Protein AF-A0A928G544-F1 (afdb_monomer_lite)

Foldseek 3Di:
DVVVVVVLVCVLPCPLVVVPDDDDDDPDDDPPPDPVVVVVVVVVVVVVVVVLVVLLCCLAPVDDADDQPDDLVVLLVVCVVVVHDSAFDPVLVVLLVCLVCLQVQFDWDDDPDPDTDTAHQAPVSVVVNVVSLVSNVVSSHNDPVSSNSSSVVSVRSRQQSHWDQPDDPVLLVLLVVLQVVCCVVSVHRSVPVLVVLSVLLRSLRTAGNSNLVNCVSVVNNPDDPPVSVVLVVLVVQLVPFDKDWDWDQDPVRDTDIDIDCPRNVVSVVVSSVVSNVSSSCSNVVSVVSNCVRPPVRD

Radius of gyration: 29.93 Å; chains: 1; bounding box: 80×40×106 Å

Sequence (298 aa):
MKRFFLSMLTVALLTPMAYAQDVQQVTAPEPEGIPIIAYIGSILMLAITLAVIAHMVYENFFRKPLRADYTVEEFKAQRAAEGLSEEMSEEDMAVCMRMNEYQKIWTQIPSDEEEPSFIPTKKKHFDIVNQIIADTVATKPTEQEVVDLVNELNRVMNSMMKREFNGSKTIIVVSIIVGVIFGLLAGGFPLFPIAAGIIIYLFASRTPVFVLARKELQGKGGGRSFLTLVMGGLFSTIATAKTYKTVTTWSDGSTTTDTDNSETWISLAITFIVAAFIAVFLWAISLISYVRNYWLYF

Secondary structure (DSSP, 8-state):
-HHHHHHHHHHHHHTTGGGS------------PPPHHHHHHHHHHHHHHHHHHHHHHIIIIIPPPPP----HHHHHHHHHHTT--SSPPHHHHHHHHGGGGHHHHSEEP--SSSSPPEE--SHHHHHHHHHHHHHHHHT----HHHHHHHHHHHHHHHHHH-EEE-S-HHHHHHHHHHHHHHHHHTTS-THHHHHHHHHHHHHHTEEEHHHHHHHHHTT-TT---HHHHHHHHHHHHHHT---EEEEEEPTTS-EEEEEE-HHHHHHHHHHHHHHHHHHHTHHHHHHHHHIIIIII--

Structure (mmCIF, N/CA/C/O backbone):
data_AF-A0A928G544-F1
#
_entry.id   AF-A0A928G544-F1
#
loop_
_atom_site.group_PDB
_atom_site.id
_atom_site.type_symbol
_atom_site.label_atom_id
_atom_site.label_alt_id
_atom_site.label_comp_id
_atom_site.label_asym_id
_atom_site.label_entity_id
_atom_site.label_seq_id
_atom_site.pdbx_PDB_ins_code
_atom_site.Cartn_x
_atom_site.Cartn_y
_atom_site.Cartn_z
_atom_site.occupancy
_atom_site.B_iso_or_equiv
_atom_site.auth_seq_id
_atom_site.auth_comp_id
_atom_site.auth_asym_id
_atom_site.auth_atom_id
_atom_site.pdbx_PDB_model_num
ATOM 1 N N . MET A 1 1 ? 29.901 7.240 -1.930 1.00 44.22 1 MET A N 1
ATOM 2 C CA . MET A 1 1 ? 28.873 6.988 -2.969 1.00 44.22 1 MET A CA 1
ATOM 3 C C . MET A 1 1 ? 29.416 6.297 -4.224 1.00 44.22 1 MET A C 1
ATOM 5 O O . MET A 1 1 ? 28.936 5.209 -4.503 1.00 44.22 1 MET A O 1
ATOM 9 N N . LYS A 1 2 ? 30.444 6.812 -4.929 1.00 27.69 2 LYS A N 1
ATOM 10 C CA . LYS A 1 2 ? 31.033 6.129 -6.115 1.00 27.69 2 LYS A CA 1
ATOM 11 C C . LYS A 1 2 ? 31.497 4.681 -5.860 1.00 27.69 2 LYS A C 1
ATOM 13 O O . LYS A 1 2 ? 31.236 3.812 -6.679 1.00 27.69 2 LYS A O 1
ATOM 18 N N . ARG A 1 3 ? 32.121 4.403 -4.708 1.00 32.47 3 ARG A N 1
ATOM 19 C CA . ARG A 1 3 ? 32.609 3.052 -4.345 1.00 32.47 3 ARG A CA 1
ATOM 20 C C . ARG A 1 3 ? 31.498 2.051 -3.983 1.00 32.47 3 ARG A C 1
ATOM 22 O O . ARG A 1 3 ? 31.671 0.866 -4.208 1.00 32.47 3 ARG A O 1
ATOM 29 N N . PHE A 1 4 ? 30.356 2.538 -3.492 1.00 38.59 4 PHE A N 1
ATOM 30 C CA . PHE A 1 4 ? 29.190 1.718 -3.128 1.00 38.59 4 PHE A CA 1
ATOM 31 C C . PHE A 1 4 ? 28.375 1.302 -4.365 1.00 38.59 4 PHE A C 1
ATOM 33 O O . PHE A 1 4 ? 27.875 0.185 -4.453 1.00 38.59 4 PHE A O 1
ATOM 40 N N . PHE A 1 5 ? 28.300 2.192 -5.361 1.00 35.22 5 PHE A N 1
ATOM 41 C CA . PHE A 1 5 ? 27.733 1.870 -6.671 1.00 35.22 5 PHE A CA 1
ATOM 42 C C . PHE A 1 5 ? 28.623 0.909 -7.460 1.00 35.22 5 PHE A C 1
ATOM 44 O O . PHE A 1 5 ? 28.099 -0.006 -8.085 1.00 35.22 5 PHE A O 1
ATOM 51 N N . LEU A 1 6 ? 29.953 1.067 -7.382 1.00 35.41 6 LEU A N 1
ATOM 52 C CA . LEU A 1 6 ? 30.874 0.117 -8.006 1.00 35.41 6 LEU A CA 1
ATOM 53 C C . LEU A 1 6 ? 30.709 -1.286 -7.412 1.00 35.41 6 LEU A C 1
ATOM 55 O O . LEU A 1 6 ? 30.559 -2.215 -8.186 1.00 35.41 6 LEU A O 1
ATOM 59 N N . SER A 1 7 ? 30.640 -1.439 -6.082 1.00 39.25 7 SER A N 1
ATOM 60 C CA . SER A 1 7 ? 30.538 -2.757 -5.433 1.00 39.25 7 SER A CA 1
ATOM 61 C C . SER A 1 7 ? 29.228 -3.500 -5.715 1.00 39.25 7 SER A C 1
ATOM 63 O O . SER A 1 7 ? 29.243 -4.720 -5.851 1.00 39.25 7 SER A O 1
ATOM 65 N N . MET A 1 8 ? 28.095 -2.795 -5.836 1.00 36.03 8 MET A N 1
ATOM 66 C CA . MET A 1 8 ? 26.841 -3.431 -6.270 1.00 36.03 8 MET A CA 1
ATOM 67 C C . MET A 1 8 ? 26.883 -3.842 -7.744 1.00 36.03 8 MET A C 1
ATOM 69 O O . MET A 1 8 ? 26.350 -4.894 -8.095 1.00 36.03 8 MET A O 1
ATOM 73 N N . LEU A 1 9 ? 27.549 -3.053 -8.593 1.00 34.25 9 LEU A N 1
ATOM 74 C CA . LEU A 1 9 ? 27.744 -3.390 -10.000 1.00 34.25 9 LEU A CA 1
ATOM 75 C C . LEU A 1 9 ? 28.659 -4.617 -10.158 1.00 34.25 9 LEU A C 1
ATOM 77 O O . LEU A 1 9 ? 28.376 -5.474 -10.989 1.00 34.25 9 LEU A O 1
ATOM 81 N N . THR A 1 10 ? 29.704 -4.756 -9.328 1.00 40.03 10 THR A N 1
ATOM 82 C CA . THR A 1 10 ? 30.598 -5.924 -9.363 1.00 40.03 10 THR A CA 1
ATOM 83 C C . THR A 1 10 ? 29.882 -7.204 -8.936 1.00 40.03 10 THR A C 1
ATOM 85 O O . THR A 1 10 ? 30.042 -8.228 -9.588 1.00 40.03 10 THR A O 1
ATOM 88 N N . VAL A 1 11 ? 29.049 -7.164 -7.890 1.00 42.53 11 VAL A N 1
ATOM 89 C CA . VAL A 1 11 ? 28.316 -8.355 -7.411 1.00 42.53 11 VAL A CA 1
ATOM 90 C C . VAL A 1 11 ? 27.220 -8.788 -8.396 1.00 42.53 11 VAL A C 1
ATOM 92 O O . VAL A 1 11 ? 27.007 -9.987 -8.583 1.00 42.53 11 VAL A O 1
ATOM 95 N N . ALA A 1 12 ? 26.570 -7.834 -9.071 1.00 40.41 12 ALA A N 1
ATOM 96 C CA . ALA A 1 12 ? 25.538 -8.113 -10.072 1.00 40.41 12 ALA A CA 1
ATOM 97 C C . ALA A 1 12 ? 26.096 -8.576 -11.435 1.00 40.41 12 ALA A C 1
ATOM 99 O O . ALA A 1 12 ? 25.397 -9.281 -12.158 1.00 40.41 12 ALA A O 1
ATOM 100 N N . LEU A 1 13 ? 27.335 -8.204 -11.789 1.00 36.25 13 LEU A N 1
ATOM 101 C CA . LEU A 1 13 ? 27.972 -8.583 -13.062 1.00 36.25 13 LEU A CA 1
ATOM 102 C C . LEU A 1 13 ? 28.920 -9.790 -12.964 1.00 36.25 13 LEU A C 1
ATOM 104 O O . LEU A 1 13 ? 29.178 -10.418 -13.987 1.00 36.25 13 LEU A O 1
ATOM 108 N N . LEU A 1 14 ? 29.441 -10.136 -11.780 1.00 38.31 14 LEU A N 1
ATOM 109 C CA . LEU A 1 14 ? 30.395 -11.250 -11.623 1.00 38.31 14 LEU A CA 1
ATOM 110 C C . LEU A 1 14 ? 29.750 -12.600 -11.294 1.00 38.31 14 LEU A C 1
ATOM 112 O O . LEU A 1 14 ? 30.410 -13.629 -11.413 1.00 38.31 14 LEU A O 1
ATOM 116 N N . THR A 1 15 ? 28.472 -12.636 -10.918 1.00 44.94 15 THR A N 1
ATOM 117 C CA . THR A 1 15 ? 27.792 -13.901 -10.603 1.00 44.94 15 THR A CA 1
ATOM 118 C C . THR A 1 15 ? 27.566 -14.835 -11.806 1.00 44.94 15 THR A C 1
ATOM 120 O O . THR A 1 15 ? 27.538 -16.040 -11.570 1.00 44.94 15 THR A O 1
ATOM 123 N N . PRO A 1 16 ? 27.501 -14.379 -13.080 1.00 40.31 16 PRO A N 1
ATOM 124 C CA . PRO A 1 16 ? 27.514 -15.293 -14.226 1.00 40.31 16 PRO A CA 1
ATOM 125 C C . PRO A 1 16 ? 28.924 -15.615 -14.760 1.00 40.31 16 PRO A C 1
ATOM 127 O O . PRO A 1 16 ? 29.081 -16.604 -15.466 1.00 40.31 16 PRO A O 1
ATOM 130 N N . MET A 1 17 ? 29.959 -14.819 -14.450 1.00 36.28 17 MET A N 1
ATOM 131 C CA . MET A 1 17 ? 31.310 -15.020 -15.017 1.00 36.28 17 MET A CA 1
ATOM 132 C C . MET A 1 17 ? 32.176 -16.031 -14.253 1.00 36.28 17 MET A C 1
ATOM 134 O O . MET A 1 17 ? 33.166 -16.511 -14.795 1.00 36.28 17 MET A O 1
ATOM 138 N N . ALA A 1 18 ? 31.791 -16.421 -13.036 1.00 39.09 18 ALA A N 1
ATOM 139 C CA . ALA A 1 18 ? 32.543 -17.399 -12.245 1.00 39.09 18 ALA A CA 1
ATOM 140 C C . ALA A 1 18 ? 32.454 -18.850 -12.772 1.00 39.09 18 ALA A C 1
ATOM 142 O O . ALA A 1 18 ? 33.068 -19.737 -12.188 1.00 39.09 18 ALA A O 1
ATOM 143 N N . TYR A 1 19 ? 31.708 -19.108 -13.856 1.00 40.25 19 TYR A N 1
ATOM 144 C CA . TYR A 1 19 ? 31.552 -20.451 -14.434 1.00 40.25 19 TYR A CA 1
ATOM 145 C C . TYR A 1 19 ? 32.326 -20.674 -15.745 1.00 40.25 19 TYR A C 1
ATOM 147 O O . TYR A 1 19 ? 32.227 -21.743 -16.341 1.00 40.25 19 TYR A O 1
ATOM 155 N N . ALA A 1 20 ? 33.097 -19.690 -16.215 1.00 41.00 20 ALA A N 1
ATOM 156 C CA . ALA A 1 20 ? 33.774 -19.778 -17.507 1.00 41.00 20 ALA A CA 1
ATOM 157 C C . ALA A 1 20 ? 35.177 -19.167 -17.470 1.00 41.00 20 ALA A C 1
ATOM 159 O O . ALA A 1 20 ? 35.452 -18.219 -18.195 1.00 41.00 20 ALA A O 1
ATOM 160 N N . GLN A 1 21 ? 36.068 -19.692 -16.630 1.00 37.09 21 GLN A N 1
ATOM 161 C CA . GLN A 1 21 ? 37.507 -19.487 -16.799 1.00 37.09 21 GLN A CA 1
ATOM 162 C C . GLN A 1 21 ? 38.274 -20.511 -15.966 1.00 37.09 21 GLN A C 1
ATOM 164 O O . GLN A 1 21 ? 38.704 -20.239 -14.850 1.00 37.09 21 GLN A O 1
ATOM 169 N N . ASP A 1 22 ? 38.434 -21.704 -16.530 1.00 39.75 22 ASP A N 1
ATOM 170 C CA . ASP A 1 22 ? 39.525 -22.589 -16.149 1.00 39.75 22 ASP A CA 1
ATOM 171 C C . ASP A 1 22 ? 40.548 -22.594 -17.289 1.00 39.75 22 ASP A C 1
ATOM 173 O O . ASP A 1 22 ? 40.186 -22.564 -18.466 1.00 39.75 22 ASP A O 1
ATOM 177 N N . VAL A 1 23 ? 41.824 -22.656 -16.910 1.00 42.94 23 VAL A N 1
ATOM 178 C CA . VAL A 1 23 ? 43.034 -22.653 -17.753 1.00 42.94 23 VAL A CA 1
ATOM 179 C C . VAL A 1 23 ? 43.573 -21.268 -18.153 1.00 42.94 23 VAL A C 1
ATOM 181 O O . VAL A 1 23 ? 43.511 -20.853 -19.305 1.00 42.94 23 VAL A O 1
ATOM 184 N N . GLN A 1 24 ? 44.255 -20.609 -17.214 1.00 34.97 24 GLN A N 1
ATOM 185 C CA . GLN A 1 24 ? 45.685 -20.300 -17.376 1.00 34.97 24 GLN A CA 1
ATOM 186 C C . GLN A 1 24 ? 46.306 -19.935 -16.020 1.00 34.97 24 GLN A C 1
ATOM 188 O O . GLN A 1 24 ? 45.888 -18.994 -15.351 1.00 34.97 24 GLN A O 1
ATOM 193 N N . GLN A 1 25 ? 47.310 -20.718 -15.615 1.00 45.47 25 GLN A N 1
ATOM 194 C CA . GLN A 1 25 ? 48.123 -20.493 -14.424 1.00 45.47 25 GLN A CA 1
ATOM 195 C C . GLN A 1 25 ? 48.910 -19.183 -14.565 1.00 45.47 25 GLN A C 1
ATOM 197 O O . GLN A 1 25 ? 49.976 -19.147 -15.175 1.00 45.47 25 GLN A O 1
ATOM 202 N N . VAL A 1 26 ? 48.396 -18.116 -13.963 1.00 41.97 26 VAL A N 1
ATOM 203 C CA . VAL A 1 26 ? 49.187 -16.957 -13.553 1.00 41.97 26 VAL A CA 1
ATOM 204 C C . VAL A 1 26 ? 49.218 -17.008 -12.034 1.00 41.97 26 VAL A C 1
ATOM 206 O O . VAL A 1 26 ? 48.172 -17.094 -11.397 1.00 41.97 26 VAL A O 1
ATOM 209 N N . THR A 1 27 ? 50.423 -17.044 -11.469 1.00 44.81 27 THR A N 1
ATOM 210 C CA . THR A 1 27 ? 50.696 -17.052 -10.027 1.00 44.81 27 THR A CA 1
ATOM 211 C C . THR A 1 27 ? 49.768 -16.084 -9.299 1.00 44.81 27 THR A C 1
ATOM 213 O O . THR A 1 27 ? 49.872 -14.869 -9.482 1.00 44.81 27 THR A O 1
ATOM 216 N N . ALA A 1 28 ? 48.834 -16.642 -8.527 1.00 46.09 28 ALA A N 1
ATOM 217 C CA . ALA A 1 28 ? 47.840 -15.881 -7.793 1.00 46.09 28 ALA A CA 1
ATOM 218 C C . ALA A 1 28 ? 48.548 -14.956 -6.787 1.00 46.09 28 ALA A C 1
ATOM 220 O O . ALA A 1 28 ? 49.405 -15.442 -6.041 1.00 46.09 28 ALA A O 1
ATOM 221 N N . PRO A 1 29 ? 48.222 -13.651 -6.732 1.00 47.50 29 PRO A N 1
ATOM 222 C CA . PRO A 1 29 ? 48.547 -12.868 -5.548 1.00 47.50 29 PRO A CA 1
ATOM 223 C C . PRO A 1 29 ? 47.872 -13.532 -4.339 1.00 47.50 29 PRO A C 1
ATOM 225 O O . PRO A 1 29 ? 46.766 -14.065 -4.472 1.00 47.50 29 PRO A O 1
ATOM 228 N N . GLU A 1 30 ? 48.550 -13.543 -3.185 1.00 49.06 30 GLU A N 1
ATOM 229 C CA . GLU A 1 30 ? 47.968 -13.994 -1.914 1.00 49.06 30 GLU A CA 1
ATOM 230 C C . GLU A 1 30 ? 46.540 -13.446 -1.776 1.00 49.06 30 GLU A C 1
ATOM 232 O O . GLU A 1 30 ? 46.324 -12.262 -2.059 1.00 49.06 30 GLU A O 1
ATOM 237 N N . PRO A 1 31 ? 45.551 -14.265 -1.371 1.00 54.66 31 PRO A N 1
ATOM 238 C CA . PRO A 1 31 ? 44.206 -13.765 -1.178 1.00 54.66 31 PRO A CA 1
ATOM 239 C C . PRO A 1 31 ? 44.249 -12.768 -0.019 1.00 54.66 31 PRO A C 1
ATOM 241 O O . PRO A 1 31 ? 44.266 -13.171 1.144 1.00 54.66 31 PRO A O 1
ATOM 244 N N . GLU A 1 32 ? 44.278 -11.466 -0.324 1.00 63.06 32 GLU A N 1
ATOM 245 C CA . GLU A 1 32 ? 43.969 -10.421 0.648 1.00 63.06 32 GLU A CA 1
ATOM 246 C C . GLU A 1 32 ? 42.604 -10.784 1.238 1.00 63.06 32 GLU A C 1
ATOM 248 O O . GLU A 1 32 ? 41.567 -10.684 0.575 1.00 63.06 32 GLU A O 1
ATOM 253 N N . GLY A 1 33 ? 42.616 -11.324 2.460 1.00 60.75 33 GLY A N 1
ATOM 254 C CA . GLY A 1 33 ? 41.411 -11.798 3.120 1.00 60.75 33 GLY A CA 1
ATOM 255 C C . GLY A 1 33 ? 40.375 -10.683 3.124 1.00 60.75 33 GLY A C 1
ATOM 256 O O . GLY A 1 33 ? 40.678 -9.555 3.517 1.00 60.75 33 GLY A O 1
ATOM 257 N N . ILE A 1 34 ? 39.156 -10.986 2.663 1.00 66.06 34 ILE A N 1
ATOM 258 C CA . ILE A 1 34 ? 38.058 -10.016 2.639 1.00 66.06 34 ILE A CA 1
ATOM 259 C C . ILE A 1 34 ? 37.966 -9.379 4.038 1.00 66.06 34 ILE A C 1
ATOM 261 O O . ILE A 1 34 ? 37.821 -10.110 5.025 1.00 66.06 34 ILE A O 1
ATOM 265 N N . PRO A 1 35 ? 38.066 -8.042 4.158 1.00 77.69 35 PRO A N 1
ATOM 266 C CA . PRO A 1 35 ? 38.149 -7.390 5.455 1.00 77.69 35 PRO A CA 1
ATOM 267 C C . PRO A 1 35 ? 36.899 -7.717 6.272 1.00 77.69 35 PRO A C 1
ATOM 269 O O . PRO A 1 35 ? 35.787 -7.664 5.751 1.00 77.69 35 PRO A O 1
ATOM 272 N N . ILE A 1 36 ? 37.058 -8.009 7.565 1.00 77.50 36 ILE A N 1
ATOM 273 C CA . ILE A 1 36 ? 35.959 -8.359 8.491 1.00 77.50 36 ILE A CA 1
ATOM 274 C C . ILE A 1 36 ? 34.792 -7.354 8.401 1.00 77.50 36 ILE A C 1
ATOM 276 O O . ILE A 1 36 ? 33.623 -7.728 8.475 1.00 77.50 36 ILE A O 1
ATOM 280 N N . ILE A 1 37 ? 35.101 -6.080 8.147 1.00 77.25 37 ILE A N 1
ATOM 281 C CA . ILE A 1 37 ? 34.124 -5.005 7.924 1.00 77.25 37 ILE A CA 1
ATOM 282 C C . ILE A 1 37 ? 33.190 -5.301 6.736 1.00 77.25 37 ILE A C 1
ATOM 284 O O . ILE A 1 37 ? 31.995 -5.020 6.819 1.00 77.25 37 ILE A O 1
ATOM 288 N N . ALA A 1 38 ? 33.693 -5.879 5.644 1.00 77.19 38 ALA A N 1
ATOM 289 C CA . ALA A 1 38 ? 32.877 -6.253 4.490 1.00 77.19 38 ALA A CA 1
ATOM 290 C C . ALA A 1 38 ? 31.923 -7.412 4.818 1.00 77.19 38 ALA A C 1
ATOM 292 O O . ALA A 1 38 ? 30.761 -7.369 4.413 1.00 77.19 38 ALA A O 1
ATOM 293 N N . TYR A 1 39 ? 32.360 -8.390 5.620 1.00 79.12 39 TYR A N 1
ATOM 294 C CA . TYR A 1 39 ? 31.480 -9.453 6.114 1.00 79.12 39 TYR A CA 1
ATOM 295 C C . TYR A 1 39 ? 30.369 -8.900 7.006 1.00 79.12 39 TYR A C 1
ATOM 297 O O . TYR A 1 39 ? 29.195 -9.165 6.749 1.00 79.12 39 TYR A O 1
ATOM 305 N N . ILE A 1 40 ? 30.712 -8.060 7.988 1.00 83.50 40 ILE A N 1
ATOM 306 C CA . ILE A 1 40 ? 29.724 -7.396 8.853 1.00 83.50 40 ILE A CA 1
ATOM 307 C C . ILE A 1 40 ? 28.735 -6.585 8.007 1.00 83.50 40 ILE A C 1
ATOM 309 O O . ILE A 1 40 ? 27.524 -6.699 8.188 1.00 83.50 40 ILE A O 1
ATOM 313 N N . GLY A 1 41 ? 29.233 -5.817 7.034 1.00 81.75 41 GLY A N 1
ATOM 314 C CA . GLY A 1 41 ? 28.395 -5.054 6.111 1.00 81.75 41 GLY A CA 1
ATOM 315 C C . GLY A 1 41 ? 27.436 -5.935 5.306 1.00 81.75 41 GLY A C 1
ATOM 316 O O . GLY A 1 41 ? 26.259 -5.599 5.184 1.00 81.75 41 GLY A O 1
ATOM 317 N N . SER A 1 42 ? 27.898 -7.083 4.803 1.00 77.69 42 SER A N 1
ATOM 318 C CA . SER A 1 42 ? 27.052 -8.017 4.047 1.00 77.69 42 SER A CA 1
ATOM 319 C C . SER A 1 42 ? 25.940 -8.635 4.904 1.00 77.69 42 SER A C 1
ATOM 321 O O . SER A 1 42 ? 24.791 -8.699 4.466 1.00 77.69 42 SER A O 1
ATOM 323 N N . ILE A 1 43 ? 26.250 -8.999 6.154 1.00 86.06 43 ILE A N 1
ATOM 324 C CA . ILE A 1 43 ? 25.285 -9.554 7.111 1.00 86.06 43 ILE A CA 1
ATOM 325 C C . ILE A 1 43 ? 24.232 -8.506 7.473 1.00 86.06 43 ILE A C 1
ATOM 327 O O . ILE A 1 43 ? 23.039 -8.803 7.458 1.00 86.06 43 ILE A O 1
ATOM 331 N N . LEU A 1 44 ? 24.648 -7.264 7.742 1.00 87.38 44 LEU A N 1
ATOM 332 C CA . LEU A 1 44 ? 23.725 -6.165 8.030 1.00 87.38 44 LEU A CA 1
ATOM 333 C C . LEU A 1 44 ? 22.799 -5.876 6.844 1.00 87.38 44 LEU A C 1
ATOM 335 O O . LEU A 1 44 ? 21.594 -5.726 7.030 1.00 87.38 44 LEU A O 1
ATOM 339 N N . MET A 1 45 ? 23.330 -5.851 5.620 1.00 82.19 45 MET A N 1
ATOM 340 C CA . MET A 1 45 ? 22.520 -5.660 4.413 1.00 82.19 45 MET A CA 1
ATOM 341 C C . MET A 1 45 ? 21.500 -6.784 4.217 1.00 82.19 45 MET A C 1
ATOM 343 O O . MET A 1 45 ? 20.346 -6.513 3.871 1.00 82.19 45 MET A O 1
ATOM 347 N N . LEU A 1 46 ? 21.895 -8.033 4.473 1.00 84.12 46 LEU A N 1
ATOM 348 C CA . LEU A 1 46 ? 20.983 -9.171 4.426 1.00 84.12 46 LEU A CA 1
ATOM 349 C C . LEU A 1 46 ? 19.884 -9.040 5.489 1.00 84.12 46 LEU A C 1
ATOM 351 O O . LEU A 1 46 ? 18.706 -9.163 5.160 1.00 84.12 46 LEU A O 1
ATOM 355 N N . ALA A 1 47 ? 20.247 -8.717 6.733 1.00 86.94 47 ALA A N 1
ATOM 356 C CA . ALA A 1 47 ? 19.298 -8.535 7.829 1.00 86.94 47 ALA A CA 1
ATOM 357 C C . ALA A 1 47 ? 18.280 -7.421 7.535 1.00 86.94 47 ALA A C 1
ATOM 359 O O . ALA A 1 47 ? 17.080 -7.623 7.710 1.00 86.94 47 ALA A O 1
ATOM 360 N N . ILE A 1 48 ? 18.734 -6.274 7.017 1.00 88.06 48 ILE A N 1
ATOM 361 C CA . ILE A 1 48 ? 17.856 -5.165 6.613 1.00 88.06 48 ILE A CA 1
ATOM 362 C C . ILE A 1 48 ? 16.911 -5.608 5.495 1.00 88.06 48 ILE A C 1
ATOM 364 O O . ILE A 1 48 ? 15.715 -5.330 5.550 1.00 88.06 48 ILE A O 1
ATOM 368 N N . THR A 1 49 ? 17.423 -6.322 4.492 1.00 84.56 49 THR A N 1
ATOM 369 C CA . THR A 1 49 ? 16.606 -6.802 3.369 1.00 84.56 49 THR A CA 1
ATOM 370 C C . THR A 1 49 ? 15.517 -7.758 3.853 1.00 84.56 49 THR A C 1
ATOM 372 O O . THR A 1 49 ? 14.353 -7.604 3.484 1.00 84.56 49 THR A O 1
ATOM 375 N N . LEU A 1 50 ? 15.866 -8.700 4.733 1.00 88.94 50 LEU A N 1
ATOM 376 C CA . LEU A 1 50 ? 14.907 -9.623 5.337 1.00 88.94 50 LEU A CA 1
ATOM 377 C C . LEU A 1 50 ? 13.877 -8.892 6.204 1.00 88.94 50 LEU A C 1
ATOM 379 O O . LEU A 1 50 ? 12.693 -9.201 6.106 1.00 88.94 50 LEU A O 1
ATOM 383 N N . ALA A 1 51 ? 14.289 -7.892 6.988 1.00 89.94 51 ALA A N 1
ATOM 384 C CA . ALA A 1 51 ? 13.376 -7.083 7.793 1.00 89.94 51 ALA A CA 1
ATOM 385 C C . ALA A 1 51 ? 12.375 -6.303 6.924 1.00 89.94 51 ALA A C 1
ATOM 387 O O . ALA A 1 51 ? 11.183 -6.275 7.226 1.00 89.94 51 ALA A O 1
ATOM 388 N N . VAL A 1 52 ? 12.832 -5.725 5.808 1.00 90.25 52 VAL A N 1
ATOM 389 C CA . VAL A 1 52 ? 11.973 -5.028 4.838 1.00 90.25 52 VAL A CA 1
ATOM 390 C C . VAL A 1 52 ? 10.962 -5.991 4.214 1.00 90.25 52 VAL A C 1
ATOM 392 O O . VAL A 1 52 ? 9.772 -5.680 4.160 1.00 90.25 52 VAL A O 1
ATOM 395 N N . ILE A 1 53 ? 11.403 -7.179 3.788 1.00 90.31 53 ILE A N 1
ATOM 396 C CA . ILE A 1 53 ? 10.514 -8.211 3.234 1.00 90.31 53 ILE A CA 1
ATOM 397 C C . ILE A 1 53 ? 9.498 -8.669 4.284 1.00 90.31 53 ILE A C 1
ATOM 399 O O . ILE A 1 53 ? 8.302 -8.694 3.997 1.00 90.31 53 ILE A O 1
ATOM 403 N N . ALA A 1 54 ? 9.946 -8.969 5.504 1.00 92.00 54 ALA A N 1
ATOM 404 C CA . ALA A 1 54 ? 9.084 -9.395 6.600 1.00 92.00 54 ALA A CA 1
ATOM 405 C C . ALA A 1 54 ? 8.024 -8.337 6.936 1.00 92.00 54 ALA A C 1
ATOM 407 O O . ALA A 1 54 ? 6.848 -8.672 7.059 1.00 92.00 54 ALA A O 1
ATOM 408 N N . HIS A 1 55 ? 8.408 -7.059 7.001 1.00 92.19 55 HIS A N 1
ATOM 409 C CA . HIS A 1 55 ? 7.473 -5.960 7.234 1.00 92.19 55 HIS A CA 1
ATOM 410 C C . HIS A 1 55 ? 6.425 -5.852 6.117 1.00 92.19 55 HIS A C 1
ATOM 412 O O . HIS A 1 55 ? 5.233 -5.739 6.402 1.00 92.19 55 HIS A O 1
ATOM 418 N N . MET A 1 56 ? 6.834 -5.959 4.846 1.00 92.12 56 MET A N 1
ATOM 419 C CA . MET A 1 56 ? 5.887 -5.957 3.725 1.00 92.12 56 MET A CA 1
ATOM 420 C C . MET A 1 56 ? 4.919 -7.141 3.789 1.00 92.12 56 MET A C 1
ATOM 422 O O . MET A 1 56 ? 3.721 -6.961 3.580 1.00 92.12 56 MET A O 1
ATOM 426 N N . VAL A 1 57 ? 5.413 -8.344 4.085 1.00 90.75 57 VAL A N 1
ATOM 427 C CA . VAL A 1 57 ? 4.577 -9.545 4.218 1.00 90.75 57 VAL A CA 1
ATOM 428 C C . VAL A 1 57 ? 3.588 -9.386 5.375 1.00 90.75 57 VAL A C 1
ATOM 430 O O . VAL A 1 57 ? 2.396 -9.638 5.196 1.00 90.75 57 VAL A O 1
ATOM 433 N N . TYR A 1 58 ? 4.049 -8.896 6.527 1.00 91.75 58 TYR A N 1
ATOM 434 C CA . TYR A 1 58 ? 3.203 -8.631 7.688 1.00 91.75 58 TYR A CA 1
ATOM 435 C C . TYR A 1 58 ? 2.054 -7.674 7.351 1.00 91.75 58 TYR A C 1
ATOM 437 O O . TYR A 1 58 ? 0.886 -8.010 7.543 1.00 91.75 58 TYR A O 1
ATOM 445 N N . GLU A 1 59 ? 2.372 -6.524 6.759 1.00 89.75 59 GLU A N 1
ATOM 446 C CA . GLU A 1 59 ? 1.395 -5.486 6.421 1.00 89.75 59 GLU A CA 1
ATOM 447 C C . GLU A 1 59 ? 0.373 -5.901 5.352 1.00 89.75 59 GLU A C 1
ATOM 449 O O . GLU A 1 59 ? -0.705 -5.311 5.289 1.00 89.75 59 GLU A O 1
ATOM 454 N N . ASN A 1 60 ? 0.687 -6.879 4.494 1.00 86.94 60 ASN A N 1
ATOM 455 C CA . ASN A 1 60 ? -0.240 -7.335 3.450 1.00 86.94 60 ASN A CA 1
ATOM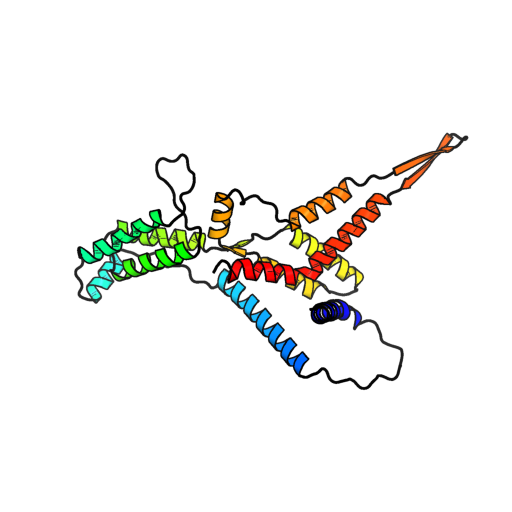 456 C C . ASN A 1 60 ? -1.081 -8.545 3.854 1.00 86.94 60 ASN A C 1
ATOM 458 O O . ASN A 1 60 ? -2.194 -8.672 3.351 1.00 86.94 60 ASN A O 1
ATOM 462 N N . PHE A 1 61 ? -0.558 -9.432 4.704 1.00 87.62 61 PHE A N 1
ATOM 463 C CA . PHE A 1 61 ? -1.197 -10.725 4.969 1.00 87.62 61 PHE A CA 1
ATOM 464 C C . PHE A 1 61 ? -1.542 -10.970 6.435 1.00 87.62 61 PHE A C 1
ATOM 466 O O . PHE A 1 61 ? -2.506 -11.677 6.708 1.00 87.62 61 PHE A O 1
ATOM 473 N N . PHE A 1 62 ? -0.778 -10.413 7.376 1.00 87.88 62 PHE A N 1
ATOM 474 C CA . PHE A 1 62 ? -0.908 -10.743 8.801 1.00 87.88 62 PHE A CA 1
ATOM 475 C C . PHE A 1 62 ? -1.478 -9.611 9.654 1.00 87.88 62 PHE A C 1
ATOM 477 O O . PHE A 1 62 ? -1.846 -9.839 10.808 1.00 87.88 62 PHE A O 1
ATOM 484 N N . ARG A 1 63 ? -1.577 -8.396 9.109 1.00 84.81 63 ARG A N 1
ATOM 485 C CA . ARG A 1 63 ? -2.216 -7.272 9.789 1.00 84.81 63 ARG A CA 1
ATOM 486 C C . ARG A 1 63 ? -3.667 -7.622 10.118 1.00 84.81 63 ARG A C 1
ATOM 488 O O . ARG A 1 63 ? -4.483 -7.835 9.223 1.00 84.81 63 ARG A O 1
ATOM 495 N N . LYS A 1 64 ? -3.984 -7.650 11.412 1.00 87.25 64 LYS A N 1
ATOM 496 C CA . LYS A 1 64 ? -5.339 -7.932 11.887 1.00 87.25 64 LYS A CA 1
ATOM 497 C C . LYS A 1 64 ? -6.279 -6.782 11.503 1.00 87.25 64 LYS A C 1
ATOM 499 O O . LYS A 1 64 ? -5.923 -5.625 11.744 1.00 87.25 64 LYS A O 1
ATOM 504 N N . PRO A 1 65 ? -7.449 -7.077 10.913 1.00 88.69 65 PRO A N 1
ATOM 505 C CA . PRO A 1 65 ? -8.476 -6.067 10.717 1.00 88.69 65 PRO A CA 1
ATOM 506 C C . PRO A 1 65 ? -9.036 -5.620 12.071 1.00 88.69 65 PRO A C 1
ATOM 508 O O . PRO A 1 65 ? -8.998 -6.366 13.053 1.00 88.69 65 PRO A O 1
ATOM 511 N N . LEU A 1 66 ? -9.572 -4.405 12.108 1.00 88.88 66 LEU A N 1
ATOM 512 C CA . LEU A 1 66 ? -10.399 -3.933 13.211 1.00 88.88 66 LEU A CA 1
ATOM 513 C C . LEU A 1 66 ? -11.646 -4.808 13.317 1.00 88.88 66 LEU A C 1
ATOM 515 O O . LEU A 1 66 ? -12.182 -5.268 12.304 1.00 88.88 66 LEU A O 1
ATOM 519 N N . ARG A 1 67 ? -12.103 -5.035 14.543 1.00 91.38 67 ARG A N 1
ATOM 520 C CA . ARG A 1 67 ? -13.321 -5.793 14.802 1.00 91.38 67 ARG A CA 1
ATOM 521 C C . ARG A 1 67 ? -14.540 -5.003 14.308 1.00 91.38 67 ARG A C 1
ATOM 523 O O . ARG A 1 67 ? -14.580 -3.795 14.494 1.00 91.38 67 ARG A O 1
ATOM 530 N N . ALA A 1 68 ? -15.494 -5.658 13.647 1.00 90.12 68 ALA A N 1
ATOM 531 C CA . ALA A 1 68 ? -16.640 -4.992 13.007 1.00 90.12 68 ALA A CA 1
ATOM 532 C C . ALA A 1 68 ? -17.946 -5.814 13.067 1.00 90.12 68 ALA A C 1
ATOM 534 O O . ALA A 1 68 ? -18.802 -5.731 12.177 1.00 90.12 68 ALA A O 1
ATOM 535 N N . ASP A 1 69 ? -18.035 -6.657 14.090 1.00 92.25 69 ASP A N 1
ATOM 536 C CA . ASP A 1 69 ? -19.115 -7.588 14.410 1.00 92.25 69 ASP A CA 1
ATOM 537 C C . ASP A 1 69 ? -19.553 -7.431 15.879 1.00 92.25 69 ASP A C 1
ATOM 539 O O . ASP A 1 69 ? -19.912 -8.401 16.543 1.00 92.25 69 ASP A O 1
ATOM 543 N N . TYR A 1 70 ? -19.475 -6.207 16.409 1.00 92.88 70 TYR A N 1
ATOM 544 C CA . TYR A 1 70 ? -19.997 -5.896 17.736 1.00 92.88 70 TYR A CA 1
ATOM 545 C C . TYR A 1 70 ? -21.521 -6.030 17.755 1.00 92.88 70 TYR A C 1
ATOM 547 O O . TYR A 1 70 ? -22.182 -5.710 16.765 1.00 92.88 70 TYR A O 1
ATOM 555 N N . THR A 1 71 ? -22.070 -6.469 18.888 1.00 94.31 71 THR A N 1
ATOM 556 C CA . THR A 1 71 ? -23.519 -6.609 19.103 1.00 94.31 71 THR A CA 1
ATOM 557 C C . THR A 1 71 ? -23.935 -5.918 20.397 1.00 94.31 71 THR A C 1
ATOM 559 O O . THR A 1 71 ? -23.149 -5.838 21.345 1.00 94.31 71 THR A O 1
ATOM 562 N N . VAL A 1 72 ? -25.171 -5.420 20.449 1.00 93.88 72 VAL A N 1
ATOM 563 C CA . VAL A 1 72 ? -25.726 -4.776 21.651 1.00 93.88 72 VAL A CA 1
ATOM 564 C C . VAL A 1 72 ? -25.782 -5.773 22.810 1.00 93.88 72 VAL A C 1
ATOM 566 O O . VAL A 1 72 ? -25.468 -5.442 23.948 1.00 93.88 72 VAL A O 1
ATOM 569 N N . GLU A 1 73 ? -26.134 -7.018 22.518 1.00 93.12 73 GLU A N 1
ATOM 570 C CA . GLU A 1 73 ? -26.264 -8.127 23.457 1.00 93.12 73 GLU A CA 1
ATOM 571 C C . GLU A 1 73 ? -24.930 -8.451 24.124 1.00 93.12 73 GLU A C 1
ATOM 573 O O . GLU A 1 73 ? -24.876 -8.675 25.334 1.00 93.12 73 GLU A O 1
ATOM 578 N N . GLU A 1 74 ? -23.840 -8.427 23.355 1.00 93.00 74 GLU A N 1
ATOM 579 C CA . GLU A 1 74 ? -22.494 -8.575 23.895 1.00 93.00 74 GLU A CA 1
ATOM 580 C C . GLU A 1 74 ? -22.160 -7.438 24.865 1.00 93.00 74 GLU A C 1
ATOM 582 O O . GLU A 1 74 ? -21.673 -7.703 25.965 1.00 93.00 74 GLU A O 1
ATOM 587 N N . PHE A 1 75 ? -22.443 -6.186 24.501 1.00 93.81 75 PHE A N 1
ATOM 588 C CA . PHE A 1 75 ? -22.176 -5.050 25.383 1.00 93.81 75 PHE A CA 1
ATOM 589 C C . PHE A 1 75 ? -23.052 -5.061 26.638 1.00 93.81 75 PHE A C 1
ATOM 591 O O . PHE A 1 75 ? -22.542 -4.817 27.731 1.00 93.81 75 PHE A O 1
ATOM 598 N N . LYS A 1 76 ? -24.331 -5.436 26.528 1.00 91.69 76 LYS A N 1
ATOM 599 C CA . LYS A 1 76 ? -25.221 -5.643 27.681 1.00 91.69 76 LYS A CA 1
ATOM 600 C C . LYS A 1 76 ? -24.695 -6.734 28.612 1.00 91.69 76 LYS A C 1
ATOM 602 O O . LYS A 1 76 ? -24.657 -6.533 29.825 1.00 91.69 76 LYS A O 1
ATOM 607 N N . ALA A 1 77 ? -24.222 -7.854 28.064 1.00 91.81 77 ALA A N 1
ATOM 608 C CA . ALA A 1 77 ? -23.609 -8.921 28.852 1.00 91.81 77 ALA A CA 1
ATOM 609 C C . ALA A 1 77 ? -22.325 -8.452 29.560 1.00 91.81 77 ALA A C 1
ATOM 611 O O . ALA A 1 77 ? -22.118 -8.771 30.731 1.00 91.81 77 ALA A O 1
ATOM 612 N N . GLN A 1 78 ? -21.488 -7.656 28.886 1.00 91.69 78 GLN A N 1
ATOM 613 C CA . GLN A 1 78 ? -20.288 -7.064 29.486 1.00 91.69 78 GLN A CA 1
ATOM 614 C C . GLN A 1 78 ? -20.631 -6.071 30.607 1.00 91.69 78 GLN A C 1
ATOM 616 O O . GLN A 1 78 ? -20.003 -6.111 31.662 1.00 91.69 78 GLN A O 1
ATOM 621 N N . ARG A 1 79 ? -21.643 -5.213 30.417 1.00 91.38 79 ARG A N 1
ATOM 622 C CA . ARG A 1 79 ? -22.117 -4.281 31.457 1.00 91.38 79 ARG A CA 1
ATOM 623 C C . ARG A 1 79 ? -22.659 -5.031 32.671 1.00 91.38 79 ARG A C 1
ATOM 625 O O . ARG A 1 79 ? -22.259 -4.726 33.791 1.00 91.38 79 ARG A O 1
ATOM 632 N N . ALA A 1 80 ? -23.476 -6.062 32.453 1.00 90.69 80 ALA A N 1
ATOM 633 C CA . ALA A 1 80 ? -24.002 -6.906 33.524 1.00 90.69 80 ALA A CA 1
ATOM 634 C C . ALA A 1 80 ? -22.887 -7.619 34.311 1.00 90.69 80 ALA A C 1
ATOM 636 O O . ALA A 1 80 ? -22.941 -7.675 35.539 1.00 90.69 80 ALA A O 1
ATOM 637 N N . ALA A 1 81 ? -21.852 -8.119 33.626 1.00 91.38 81 ALA A N 1
ATOM 638 C CA . ALA A 1 81 ? -20.698 -8.756 34.264 1.00 91.38 81 ALA A CA 1
ATOM 639 C C . ALA A 1 81 ? -19.888 -7.793 35.152 1.00 91.38 81 ALA A C 1
ATOM 641 O O . ALA A 1 81 ? -19.286 -8.221 36.135 1.00 91.38 81 ALA A O 1
ATOM 642 N N . GLU A 1 82 ? -19.892 -6.500 34.827 1.00 90.38 82 GLU A N 1
ATOM 643 C CA . GLU A 1 82 ? -19.219 -5.445 35.593 1.00 90.38 82 GLU A CA 1
ATOM 644 C C . GLU A 1 82 ? -20.129 -4.755 36.623 1.00 90.38 82 GLU A C 1
ATOM 646 O O . GLU A 1 82 ? -19.687 -3.847 37.326 1.00 90.38 82 GLU A O 1
ATOM 651 N N . GLY A 1 83 ? -21.391 -5.179 36.743 1.00 87.19 83 GLY A N 1
ATOM 652 C CA . GLY A 1 83 ? -22.363 -4.568 37.654 1.00 87.19 83 GLY A CA 1
ATOM 653 C C . GLY A 1 83 ? -22.814 -3.163 37.238 1.00 87.19 83 GLY A C 1
ATOM 654 O O . GLY A 1 83 ? -23.289 -2.401 38.079 1.00 87.19 83 GLY A O 1
ATOM 655 N N . LEU A 1 84 ? -22.655 -2.808 35.961 1.00 87.00 84 LEU A N 1
ATOM 656 C CA . LEU A 1 84 ? -23.126 -1.549 35.384 1.00 87.00 84 LEU A CA 1
ATOM 657 C C . LEU A 1 84 ? -24.619 -1.636 35.022 1.00 87.00 84 LEU A C 1
ATOM 659 O O . LEU A 1 84 ? -25.154 -2.721 34.789 1.00 87.00 84 LEU A O 1
ATOM 663 N N . SER A 1 85 ? -25.284 -0.478 34.945 1.00 85.50 85 SER A N 1
ATOM 664 C CA . SER A 1 85 ? -26.666 -0.372 34.448 1.00 85.50 85 SER A CA 1
ATOM 665 C C . SER A 1 85 ? -26.782 -0.907 33.018 1.00 85.50 85 SER A C 1
ATOM 667 O O . SER A 1 85 ? -25.864 -0.717 32.222 1.00 85.50 85 SER A O 1
ATOM 669 N N . GLU A 1 86 ? -27.906 -1.539 32.669 1.00 81.88 86 GLU A N 1
ATOM 670 C CA . GLU A 1 86 ? -28.178 -1.991 31.295 1.00 81.88 86 GLU A CA 1
ATOM 671 C C . GLU A 1 86 ? -28.299 -0.807 30.321 1.00 81.88 86 GLU A C 1
ATOM 673 O O . GLU A 1 86 ? -27.874 -0.885 29.167 1.00 81.88 86 GLU A O 1
ATOM 678 N N . GLU A 1 87 ? -28.823 0.317 30.801 1.00 84.25 87 GLU A N 1
ATOM 679 C CA . GLU A 1 87 ? -28.876 1.563 30.046 1.00 84.25 87 GLU A CA 1
ATOM 680 C C . GLU A 1 87 ? -27.574 2.354 30.210 1.00 84.25 87 GLU A C 1
ATOM 682 O O . GLU A 1 87 ? -26.907 2.316 31.255 1.00 84.25 87 GLU A O 1
ATOM 687 N N . MET A 1 88 ? -27.198 3.059 29.146 1.00 85.31 88 MET A N 1
ATOM 688 C CA . MET A 1 88 ? -26.077 3.992 29.165 1.00 85.31 88 MET A CA 1
ATOM 689 C C . MET A 1 88 ? -26.403 5.219 30.019 1.00 85.31 88 MET A C 1
ATOM 691 O O . MET A 1 88 ? -27.538 5.687 30.049 1.00 85.31 88 MET A O 1
ATOM 695 N N . SER A 1 89 ? -25.389 5.759 30.696 1.00 88.00 89 SER A N 1
ATOM 696 C CA . SER A 1 89 ? -25.514 7.060 31.357 1.00 88.00 89 SER A CA 1
ATOM 697 C C . SER A 1 89 ? -25.511 8.197 30.324 1.00 88.00 89 SER A C 1
ATOM 699 O O . SER A 1 89 ? -25.057 8.023 29.191 1.00 88.00 89 SER A O 1
ATOM 701 N N . GLU A 1 90 ? -25.960 9.393 30.714 1.00 87.88 90 GLU A N 1
ATOM 702 C CA . GLU A 1 90 ? -25.839 10.588 29.861 1.00 87.88 90 GLU A CA 1
ATOM 703 C C . GLU A 1 90 ? -24.372 10.904 29.511 1.00 87.88 90 GLU A C 1
ATOM 705 O O . GLU A 1 90 ? -24.075 11.354 28.403 1.00 87.88 90 GLU A O 1
ATOM 710 N N . GLU A 1 91 ? -23.438 10.619 30.424 1.00 88.19 91 GLU A N 1
ATOM 711 C CA . GLU A 1 91 ? -21.997 10.786 30.198 1.00 88.19 91 GLU A CA 1
ATOM 712 C C . GLU A 1 91 ? -21.467 9.786 29.157 1.00 88.19 91 GLU A C 1
ATOM 714 O O . GLU A 1 91 ? -20.754 10.182 28.231 1.00 88.19 91 GLU A O 1
ATOM 719 N N . ASP A 1 92 ? -21.873 8.513 29.250 1.00 88.31 92 ASP A N 1
ATOM 720 C CA . ASP A 1 92 ? -21.547 7.476 28.260 1.00 88.31 92 ASP A CA 1
ATOM 721 C C . ASP A 1 92 ? -22.102 7.862 26.879 1.00 88.31 92 ASP A C 1
ATOM 723 O O . ASP A 1 92 ? -21.442 7.671 25.851 1.00 88.31 92 ASP A O 1
ATOM 727 N N . MET A 1 93 ? -23.305 8.445 26.852 1.00 88.94 93 MET A N 1
ATOM 728 C CA . MET A 1 93 ? -23.949 8.900 25.624 1.00 88.94 93 MET A CA 1
ATOM 729 C C . MET A 1 93 ? -23.185 10.048 24.970 1.00 88.94 93 MET A C 1
ATOM 731 O O . MET A 1 93 ? -22.925 10.021 23.766 1.00 88.94 93 MET A O 1
ATOM 735 N N . ALA A 1 94 ? -22.758 11.035 25.760 1.00 89.56 94 ALA A N 1
ATOM 736 C CA . ALA A 1 94 ? -21.962 12.153 25.267 1.00 89.56 94 ALA A CA 1
ATOM 737 C C . ALA A 1 94 ? -20.645 11.683 24.620 1.00 89.56 94 ALA A C 1
ATOM 739 O O . ALA A 1 94 ? -20.222 12.240 23.605 1.00 89.56 94 ALA A O 1
ATOM 740 N N . VAL A 1 95 ? -20.017 10.629 25.156 1.00 88.62 95 VAL A N 1
ATOM 741 C CA . VAL A 1 95 ? -18.827 10.009 24.551 1.00 88.62 95 VAL A CA 1
ATOM 742 C C . VAL A 1 95 ? -19.156 9.383 23.196 1.00 88.62 95 VAL A C 1
ATOM 744 O O . VAL A 1 95 ? -18.411 9.614 22.241 1.00 88.62 95 VAL A O 1
ATOM 747 N N . CYS A 1 96 ? -20.272 8.656 23.089 1.00 88.81 96 CYS A N 1
ATOM 748 C CA . CYS A 1 96 ? -20.704 8.008 21.847 1.00 88.81 96 CYS A CA 1
ATOM 749 C C . CYS A 1 96 ? -21.053 9.027 20.753 1.00 88.81 96 CYS A C 1
ATOM 751 O O . CYS A 1 96 ? -20.693 8.839 19.591 1.00 88.81 96 CYS A O 1
ATOM 753 N N . MET A 1 97 ? -21.657 10.165 21.118 1.00 89.06 97 MET A N 1
ATOM 754 C CA . MET A 1 97 ? -21.963 11.243 20.168 1.00 89.06 97 MET A CA 1
ATOM 755 C C . MET A 1 97 ? -20.714 11.823 19.484 1.00 89.06 97 MET A C 1
ATOM 757 O O . MET A 1 97 ? -20.817 12.342 18.369 1.00 89.06 97 MET A O 1
ATOM 761 N N . ARG A 1 98 ? -19.521 11.705 20.094 1.00 89.56 98 ARG A N 1
ATOM 762 C CA . ARG A 1 98 ? -18.258 12.142 19.466 1.00 89.56 98 ARG A CA 1
ATOM 763 C C . ARG A 1 98 ? -17.908 11.344 18.218 1.00 89.56 98 ARG A C 1
ATOM 765 O O . ARG A 1 98 ? -17.120 11.829 17.412 1.00 89.56 98 ARG A O 1
ATOM 772 N N . MET A 1 99 ? -18.500 10.168 17.998 1.00 88.75 99 MET A N 1
ATOM 773 C CA . MET A 1 99 ? -18.318 9.442 16.740 1.00 88.75 99 MET A CA 1
ATOM 774 C C . MET A 1 99 ? -18.646 10.313 15.536 1.00 88.75 99 MET A C 1
ATOM 776 O O . MET A 1 99 ? -17.850 10.342 14.606 1.00 88.75 99 MET A O 1
ATOM 780 N N . ASN A 1 100 ? -19.702 11.129 15.597 1.00 88.81 100 ASN A N 1
ATOM 781 C CA . ASN A 1 100 ? -20.098 12.036 14.512 1.00 88.81 100 ASN A CA 1
ATOM 782 C C . ASN A 1 100 ? -19.014 13.061 14.124 1.00 88.81 100 ASN A C 1
ATOM 784 O O . ASN A 1 100 ? -19.077 13.674 13.057 1.00 88.81 100 ASN A O 1
ATOM 788 N N . GLU A 1 101 ? -17.971 13.241 14.939 1.00 89.62 101 GLU A N 1
ATOM 789 C CA . GLU A 1 101 ? -16.819 14.070 14.590 1.00 89.62 101 GLU A CA 1
ATOM 790 C C . GLU A 1 101 ? -16.011 13.514 13.409 1.00 89.62 101 GLU A C 1
ATOM 792 O O . GLU A 1 101 ? -15.288 14.286 12.771 1.00 89.62 101 GLU A O 1
ATOM 797 N N . TYR A 1 102 ? -16.165 12.228 13.045 1.00 90.19 102 TYR A N 1
ATOM 798 C CA . TYR A 1 102 ? -15.498 11.658 11.868 1.00 90.19 102 TYR A CA 1
ATOM 799 C C . TYR A 1 102 ? -15.804 12.471 10.601 1.00 90.19 102 TYR A C 1
ATOM 801 O O . TYR A 1 102 ? -14.896 12.704 9.804 1.00 90.19 102 TYR A O 1
ATOM 809 N N . GLN A 1 103 ? -17.032 12.984 10.454 1.00 90.62 103 GLN A N 1
ATOM 810 C CA . GLN A 1 103 ? -17.467 13.779 9.297 1.00 90.62 103 GLN A CA 1
ATOM 811 C C . GLN A 1 103 ? -16.697 15.100 9.173 1.00 90.62 103 GLN A C 1
ATOM 813 O O . GLN A 1 103 ? -16.432 15.573 8.071 1.00 90.62 103 GLN A O 1
ATOM 818 N N . LYS A 1 104 ? -16.265 15.681 10.301 1.00 89.38 104 LYS A N 1
ATOM 819 C CA . LYS A 1 104 ? -15.467 16.921 10.326 1.00 89.38 104 LYS A CA 1
ATOM 820 C C . LYS A 1 104 ? -14.014 16.684 9.909 1.00 89.38 104 LYS A C 1
ATOM 822 O O . LYS A 1 104 ? -13.327 17.614 9.488 1.00 89.38 104 LYS A O 1
ATOM 827 N N . ILE A 1 105 ? -13.522 15.458 10.083 1.00 91.69 105 ILE A N 1
ATOM 828 C CA . ILE A 1 105 ? -12.115 15.091 9.875 1.00 91.69 105 ILE A CA 1
ATOM 829 C C . ILE A 1 105 ? -11.923 14.456 8.498 1.00 91.69 105 ILE A C 1
ATOM 831 O O . ILE A 1 105 ? -10.905 14.673 7.831 1.00 91.69 105 ILE A O 1
ATOM 835 N N . TRP A 1 106 ? -12.870 13.619 8.087 1.00 93.25 106 TRP A N 1
ATOM 836 C CA . TRP A 1 106 ? -12.804 12.879 6.841 1.00 93.25 106 TRP A CA 1
ATOM 837 C C . TRP A 1 106 ? -13.027 13.787 5.641 1.00 93.25 106 TRP A C 1
ATOM 839 O O . TRP A 1 106 ? -13.547 14.893 5.725 1.00 93.25 106 TRP A O 1
ATOM 849 N N . THR A 1 107 ? -12.528 13.337 4.496 1.00 91.25 107 THR A N 1
ATOM 850 C CA . THR A 1 107 ? -12.641 14.104 3.262 1.00 91.25 107 THR A CA 1
ATOM 851 C C . THR A 1 107 ? -13.956 13.754 2.597 1.00 91.25 107 THR A C 1
ATOM 853 O O . THR A 1 107 ? -14.199 12.582 2.314 1.00 91.25 107 THR A O 1
ATOM 856 N N . GLN A 1 108 ? -14.776 14.769 2.354 1.00 90.00 108 GLN A N 1
ATOM 857 C CA . GLN A 1 108 ? -16.004 14.631 1.588 1.00 90.00 108 GLN A CA 1
ATOM 858 C C . GLN A 1 108 ? -15.682 14.246 0.141 1.00 90.00 108 GLN A C 1
ATOM 860 O O . GLN A 1 108 ? -14.766 14.803 -0.475 1.00 90.00 108 GLN A O 1
ATOM 865 N N . ILE A 1 109 ? -16.431 13.287 -0.389 1.00 87.06 109 ILE A N 1
ATOM 866 C CA . ILE A 1 109 ? -16.386 12.907 -1.796 1.00 87.06 109 ILE A CA 1
ATOM 867 C C . ILE A 1 109 ? -17.271 13.891 -2.571 1.00 87.06 109 ILE A C 1
ATOM 869 O O . ILE A 1 109 ? -18.426 14.078 -2.190 1.00 87.06 109 ILE A O 1
ATOM 873 N N . PRO A 1 110 ? -16.766 14.524 -3.645 1.00 80.88 110 PRO A N 1
ATOM 874 C CA . PRO A 1 110 ? -17.611 15.279 -4.562 1.00 80.88 110 PRO A CA 1
ATOM 875 C C . PRO A 1 110 ? -18.665 14.342 -5.165 1.00 80.88 110 PRO A C 1
ATOM 877 O O . PRO A 1 110 ? -18.313 13.419 -5.898 1.00 80.88 110 PRO A O 1
ATOM 880 N N . SER A 1 111 ? -19.931 14.558 -4.821 1.00 80.00 111 SER A N 1
ATOM 881 C CA . SER A 1 111 ? -21.085 13.795 -5.301 1.00 80.00 111 SER A CA 1
ATOM 882 C C . SER A 1 111 ? -22.249 14.759 -5.521 1.00 80.00 111 SER A C 1
ATOM 884 O O . SER A 1 111 ? -22.348 15.763 -4.813 1.00 80.00 111 SER A O 1
ATOM 886 N N . ASP A 1 112 ? -23.106 14.445 -6.492 1.00 77.25 112 ASP A N 1
ATOM 887 C CA . ASP A 1 112 ? -24.369 15.155 -6.739 1.00 77.25 112 ASP A CA 1
ATOM 888 C C . ASP A 1 112 ? -25.506 14.631 -5.833 1.00 77.25 112 ASP A C 1
ATOM 890 O O . ASP A 1 112 ? -26.657 15.047 -5.960 1.00 77.25 112 ASP A O 1
ATOM 894 N N . GLU A 1 113 ? -25.195 13.685 -4.943 1.00 79.50 113 GLU A N 1
ATOM 895 C CA . GLU A 1 113 ? -26.129 13.109 -3.977 1.00 79.50 113 GLU A CA 1
ATOM 896 C C . GLU A 1 113 ? -26.498 14.097 -2.861 1.00 79.50 113 GLU A C 1
ATOM 898 O O . GLU A 1 113 ? -25.706 14.952 -2.459 1.00 79.50 113 GLU A O 1
ATOM 903 N N . GLU A 1 114 ? -27.721 13.948 -2.345 1.00 73.19 114 GLU A N 1
ATOM 904 C CA . GLU A 1 114 ? -28.283 14.805 -1.295 1.00 73.19 114 GLU A CA 1
ATOM 905 C C . GLU A 1 114 ? -27.554 14.620 0.048 1.00 73.19 114 GLU A C 1
ATOM 907 O O . GLU A 1 114 ? -27.379 15.579 0.802 1.00 73.19 114 GLU A O 1
ATOM 912 N N . GLU A 1 115 ? -27.047 13.409 0.311 1.00 78.38 115 GLU A N 1
ATOM 913 C CA . GLU A 1 115 ? -26.246 13.097 1.493 1.00 78.38 115 GLU A CA 1
ATOM 914 C C . GLU A 1 115 ? -24.746 13.004 1.161 1.00 78.38 115 GLU A C 1
ATOM 916 O O . GLU A 1 115 ? -24.324 12.185 0.338 1.00 78.38 115 GLU A O 1
ATOM 921 N N . PRO A 1 116 ? -23.895 13.817 1.811 1.00 80.00 116 PRO A N 1
ATOM 922 C CA . PRO A 1 116 ? -22.468 13.811 1.540 1.00 80.00 116 PRO A CA 1
ATOM 923 C C . PRO A 1 116 ? -21.787 12.556 2.098 1.00 80.00 116 PRO A C 1
ATOM 925 O O . PRO A 1 116 ? -21.801 12.295 3.299 1.00 80.00 116 PRO A O 1
ATOM 928 N N . SER A 1 117 ? -21.092 11.822 1.229 1.00 85.44 117 SER A N 1
ATOM 929 C CA . SER A 1 117 ? -20.233 10.701 1.625 1.00 85.44 117 SER A CA 1
ATOM 930 C C . SER A 1 117 ? -18.836 11.169 2.048 1.00 85.44 117 SER A C 1
ATOM 932 O O . SER A 1 117 ? -18.235 12.040 1.413 1.00 85.44 117 SER A O 1
ATOM 934 N N . PHE A 1 118 ? -18.269 10.549 3.087 1.00 89.69 118 PHE A N 1
ATOM 935 C CA . PHE A 1 118 ? -16.957 10.902 3.643 1.00 89.69 118 PHE A CA 1
ATOM 936 C C . PHE A 1 118 ? -16.010 9.707 3.676 1.00 89.69 118 PHE A C 1
ATOM 938 O O . PHE A 1 118 ? -16.405 8.599 4.028 1.00 89.69 118 PHE A O 1
ATOM 945 N N . ILE A 1 119 ? -14.727 9.943 3.391 1.00 91.12 119 ILE A N 1
ATOM 946 C CA . ILE A 1 119 ? -13.692 8.906 3.452 1.00 91.12 119 ILE A CA 1
ATOM 947 C C . ILE A 1 119 ? -12.400 9.373 4.139 1.00 91.12 119 ILE A C 1
ATOM 949 O O . ILE A 1 119 ? -11.987 10.536 4.017 1.00 91.12 119 ILE A O 1
ATOM 953 N N . PRO A 1 120 ? -11.683 8.473 4.837 1.00 92.38 120 PRO A N 1
ATOM 954 C CA . PRO A 1 120 ? -10.371 8.788 5.379 1.00 92.38 120 PRO A CA 1
ATOM 955 C C . PRO A 1 120 ? -9.332 8.856 4.249 1.00 92.38 120 PRO A C 1
ATOM 957 O O . PRO A 1 120 ? -9.204 7.941 3.445 1.00 92.38 120 PRO A O 1
ATOM 960 N N . THR A 1 121 ? -8.539 9.930 4.199 1.00 90.69 121 THR A N 1
ATOM 961 C CA . THR A 1 121 ? -7.514 10.150 3.152 1.00 90.69 121 THR A CA 1
ATOM 962 C C . THR A 1 121 ? -6.103 10.344 3.712 1.00 90.69 121 THR A C 1
ATOM 964 O O . THR A 1 121 ? -5.127 10.451 2.962 1.00 90.69 121 THR A O 1
ATOM 967 N N . LYS A 1 122 ? -5.960 10.401 5.041 1.00 89.81 122 LYS A N 1
ATOM 968 C CA . LYS A 1 122 ? -4.685 10.614 5.739 1.00 89.81 122 LYS A CA 1
ATOM 969 C C . LYS A 1 122 ? -4.581 9.665 6.924 1.00 89.81 122 LYS A C 1
ATOM 971 O O . LYS A 1 122 ? -5.583 9.415 7.583 1.00 89.81 122 LYS A O 1
ATOM 976 N N . LYS A 1 123 ? -3.356 9.254 7.268 1.00 86.44 123 LYS A N 1
ATOM 977 C CA . LYS A 1 123 ? -3.078 8.426 8.453 1.00 86.44 123 LYS A CA 1
ATOM 978 C C . LYS A 1 123 ? -3.706 9.000 9.729 1.00 86.44 123 LYS A C 1
ATOM 980 O O . LYS A 1 123 ? -4.418 8.292 10.423 1.00 86.44 123 LYS A O 1
ATOM 985 N N . LYS A 1 124 ? -3.552 10.311 9.953 1.00 89.69 124 LYS A N 1
ATOM 986 C CA . LYS A 1 124 ? -4.138 11.010 11.110 1.00 89.69 124 LYS A CA 1
ATOM 987 C C . LYS A 1 124 ? -5.652 10.805 11.252 1.00 89.69 124 LYS A C 1
ATOM 989 O O . LYS A 1 124 ? -6.145 10.828 12.368 1.00 89.69 124 LYS A O 1
ATOM 994 N N . HIS A 1 125 ? -6.386 10.604 10.151 1.00 92.06 125 HIS A N 1
ATOM 995 C CA . HIS A 1 125 ? -7.827 10.340 10.220 1.00 92.06 125 HIS A CA 1
ATOM 996 C C . HIS A 1 125 ? -8.097 8.974 10.863 1.00 92.06 125 HIS A C 1
ATOM 998 O O . HIS A 1 125 ? -9.029 8.853 11.645 1.00 92.06 125 HIS A O 1
ATOM 1004 N N . PHE A 1 126 ? -7.266 7.969 10.567 1.00 90.38 126 PHE A N 1
ATOM 1005 C CA . PHE A 1 126 ? -7.356 6.652 11.196 1.00 90.38 126 PHE A CA 1
ATOM 1006 C C . PHE A 1 126 ? -6.977 6.714 12.669 1.00 90.38 126 PHE A C 1
ATOM 1008 O O . PHE A 1 126 ? -7.666 6.112 13.474 1.00 90.38 126 PHE A O 1
ATOM 1015 N N . ASP A 1 127 ? -5.913 7.440 13.025 1.00 91.31 127 ASP A N 1
ATOM 1016 C CA . ASP A 1 127 ? -5.467 7.541 14.420 1.00 91.31 127 ASP A CA 1
ATOM 1017 C C . ASP A 1 127 ? -6.561 8.168 15.305 1.00 91.31 127 ASP A C 1
ATOM 1019 O O . ASP A 1 127 ? -6.893 7.620 16.353 1.00 91.31 127 ASP A O 1
ATOM 1023 N N . ILE A 1 128 ? -7.180 9.264 14.842 1.00 92.44 128 ILE A N 1
ATOM 1024 C CA . ILE A 1 128 ? -8.252 9.946 15.582 1.00 92.44 128 ILE A CA 1
ATOM 1025 C C . ILE A 1 128 ? -9.512 9.077 15.658 1.00 92.44 128 ILE A C 1
ATOM 1027 O O . ILE A 1 128 ? -10.057 8.890 16.740 1.00 92.44 128 ILE A O 1
ATOM 1031 N N . VAL A 1 129 ? -9.972 8.510 14.537 1.00 93.00 129 VAL A N 1
ATOM 1032 C CA . VAL A 1 129 ? -11.201 7.698 14.552 1.00 93.00 129 VAL A CA 1
ATOM 1033 C C . VAL A 1 129 ? -11.005 6.389 15.318 1.00 93.00 129 VAL A C 1
ATOM 1035 O O . VAL A 1 129 ? -11.906 5.996 16.048 1.00 93.00 129 VAL A O 1
ATOM 1038 N N . ASN A 1 130 ? -9.826 5.758 15.261 1.00 93.25 130 ASN A N 1
ATOM 1039 C CA . ASN A 1 130 ? -9.513 4.607 16.117 1.00 93.25 130 ASN A CA 1
ATOM 1040 C C . ASN A 1 130 ? -9.623 4.962 17.600 1.00 93.25 130 ASN A C 1
ATOM 1042 O O . ASN A 1 130 ? -10.122 4.154 18.376 1.00 93.25 130 ASN A O 1
ATOM 1046 N N . GLN A 1 131 ? -9.158 6.150 17.995 1.00 93.75 131 GLN A N 1
ATOM 1047 C CA . GLN A 1 131 ? -9.280 6.603 19.375 1.00 93.75 131 GLN A CA 1
ATOM 1048 C C . GLN A 1 131 ? -10.747 6.819 19.761 1.00 93.75 131 GLN A C 1
ATOM 1050 O O . GLN A 1 131 ? -11.172 6.329 20.799 1.00 93.75 131 GLN A O 1
ATOM 1055 N N . ILE A 1 132 ? -11.538 7.470 18.904 1.00 93.88 132 ILE A N 1
ATOM 1056 C CA . ILE A 1 132 ? -12.970 7.685 19.155 1.00 93.88 132 ILE A CA 1
ATOM 1057 C C . ILE A 1 132 ? -13.725 6.349 19.257 1.00 93.88 132 ILE A C 1
ATOM 1059 O O . ILE A 1 132 ? -14.546 6.174 20.155 1.00 93.88 132 ILE A O 1
ATOM 1063 N N . ILE A 1 133 ? -13.424 5.387 18.380 1.00 94.38 133 ILE A N 1
ATOM 1064 C CA . ILE A 1 133 ? -13.998 4.036 18.431 1.00 94.38 133 ILE A CA 1
ATOM 1065 C C . ILE A 1 133 ? -13.578 3.322 19.715 1.00 94.38 133 ILE A C 1
ATOM 1067 O O . ILE A 1 133 ? -14.421 2.706 20.355 1.00 94.38 133 ILE A O 1
ATOM 1071 N N . ALA A 1 134 ? -12.306 3.399 20.114 1.00 94.12 134 ALA A N 1
ATOM 1072 C CA . ALA A 1 134 ? -11.830 2.766 21.341 1.00 94.12 134 ALA A CA 1
ATOM 1073 C C . ALA A 1 134 ? -12.521 3.346 22.584 1.00 94.12 134 ALA A C 1
ATOM 1075 O O . ALA A 1 134 ? -12.986 2.580 23.426 1.00 94.12 134 ALA A O 1
ATOM 1076 N N . ASP A 1 135 ? -12.646 4.674 22.657 1.00 94.06 135 ASP A N 1
ATOM 1077 C CA . ASP A 1 135 ? -13.368 5.366 23.725 1.00 94.06 135 ASP A CA 1
ATOM 1078 C C . ASP A 1 135 ? -14.847 4.944 23.750 1.00 94.06 135 ASP A C 1
ATOM 1080 O O . ASP A 1 135 ? -15.387 4.657 24.813 1.00 94.06 135 ASP A O 1
ATOM 1084 N N . THR A 1 136 ? -15.489 4.842 22.581 1.00 93.31 136 THR A N 1
ATOM 1085 C CA . THR A 1 136 ? -16.895 4.418 22.453 1.00 93.31 136 THR A CA 1
ATOM 1086 C C . THR A 1 136 ? -17.080 2.956 22.857 1.00 93.31 136 THR A C 1
ATOM 1088 O O . THR A 1 136 ? -17.972 2.623 23.619 1.00 93.31 136 THR A O 1
ATOM 1091 N N . VAL A 1 137 ? -16.221 2.046 22.399 1.00 93.56 137 VAL A N 1
ATOM 1092 C CA . VAL A 1 137 ? -16.298 0.626 22.776 1.00 93.56 137 VAL A CA 1
ATOM 1093 C C . VAL A 1 137 ? -16.066 0.447 24.281 1.00 93.56 137 VAL A C 1
ATOM 1095 O O . VAL A 1 137 ? -16.671 -0.435 24.889 1.00 93.56 137 VAL A O 1
ATOM 1098 N N . ALA A 1 138 ? -15.242 1.296 24.905 1.00 93.00 138 ALA A N 1
ATOM 1099 C CA . ALA A 1 138 ? -14.999 1.262 26.345 1.00 93.00 138 ALA A CA 1
ATOM 1100 C C . ALA A 1 138 ? -16.237 1.631 27.182 1.00 93.00 138 ALA A C 1
ATOM 1102 O O . ALA A 1 138 ? -16.390 1.087 28.279 1.00 93.00 138 ALA A O 1
ATOM 1103 N N . THR A 1 139 ? -17.139 2.482 26.668 1.00 91.50 139 THR A N 1
ATOM 1104 C CA . THR A 1 139 ? -18.425 2.790 27.329 1.00 91.50 139 THR A CA 1
ATOM 1105 C C . THR A 1 139 ? -19.457 1.672 27.178 1.00 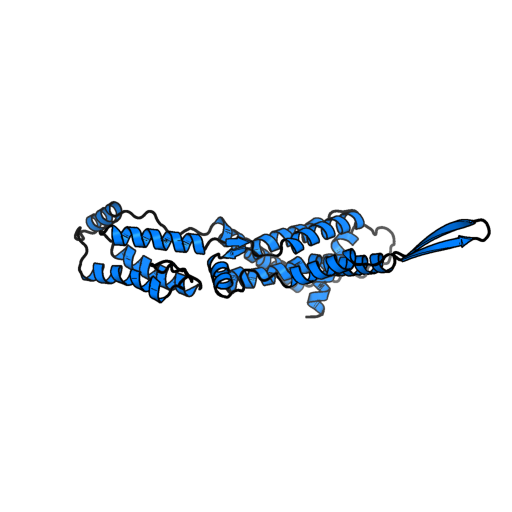91.50 139 THR A C 1
ATOM 1107 O O . THR A 1 139 ? -20.482 1.694 27.857 1.00 91.50 139 THR A O 1
ATOM 1110 N N . LYS A 1 140 ? -19.168 0.647 26.359 1.00 92.44 140 LYS A N 1
ATOM 1111 C CA . LYS A 1 140 ? -20.019 -0.531 26.125 1.00 92.44 140 LYS A CA 1
ATOM 1112 C C . LYS A 1 140 ? -21.420 -0.120 25.658 1.00 92.44 140 LYS A C 1
ATOM 1114 O O . LYS A 1 140 ? -22.375 -0.220 26.429 1.00 92.44 140 LYS A O 1
ATOM 1119 N N . PRO A 1 141 ? -21.558 0.379 24.425 1.00 90.81 141 PRO A N 1
ATOM 1120 C CA . PRO A 1 141 ? -22.791 1.006 23.995 1.00 90.81 141 PRO A CA 1
ATOM 1121 C C . PRO A 1 141 ? -23.941 0.004 23.913 1.00 90.81 141 PRO A C 1
ATOM 1123 O O . PRO A 1 141 ? -23.780 -1.095 23.382 1.00 90.81 141 PRO A O 1
ATOM 1126 N N . THR A 1 142 ? -25.106 0.389 24.434 1.00 91.25 142 THR A N 1
ATOM 1127 C CA . THR A 1 142 ? -26.318 -0.447 24.415 1.00 91.25 142 THR A CA 1
ATOM 1128 C C . THR A 1 142 ? -27.385 0.046 23.440 1.00 91.25 142 THR A C 1
ATOM 1130 O O . THR A 1 142 ? -28.415 -0.607 23.281 1.00 91.25 142 THR A O 1
ATOM 1133 N N . GLU A 1 143 ? -27.111 1.143 22.731 1.00 91.31 143 GLU A N 1
ATOM 1134 C CA . GLU A 1 143 ? -27.924 1.628 21.618 1.00 91.31 143 GLU A CA 1
ATOM 1135 C C . GLU A 1 143 ? -27.498 1.007 20.287 1.00 91.31 143 GLU A C 1
ATOM 1137 O O . GLU A 1 143 ? -26.313 0.970 19.942 1.00 91.31 143 GLU A O 1
ATOM 1142 N N . GLN A 1 144 ? -28.487 0.566 19.509 1.00 93.38 144 GLN A N 1
ATOM 1143 C CA . GLN A 1 144 ? -28.263 -0.092 18.223 1.00 93.38 144 GLN A CA 1
ATOM 1144 C C . GLN A 1 144 ? -27.566 0.832 17.214 1.00 93.38 144 GLN A C 1
ATOM 1146 O O . GLN A 1 144 ? -26.606 0.415 16.574 1.00 93.38 144 GLN A O 1
ATOM 1151 N N . GLU A 1 145 ? -27.988 2.096 17.125 1.00 92.94 145 GLU A N 1
ATOM 1152 C CA . GLU A 1 145 ? -27.421 3.076 16.187 1.00 92.94 145 GLU A CA 1
ATOM 1153 C C . GLU A 1 145 ? -25.924 3.312 16.434 1.00 92.94 145 GLU A C 1
ATOM 1155 O O . GLU A 1 145 ? -25.123 3.379 15.501 1.00 92.94 145 GLU A O 1
ATOM 1160 N N . VAL A 1 146 ? -25.526 3.369 17.707 1.00 93.00 146 VAL A N 1
ATOM 1161 C CA . VAL A 1 146 ? -24.131 3.542 18.124 1.00 93.00 146 VAL A CA 1
ATOM 1162 C C . VAL A 1 146 ? -23.295 2.317 17.744 1.00 93.00 146 VAL A C 1
ATOM 1164 O O . VAL A 1 146 ? -22.201 2.462 17.193 1.00 93.00 146 VAL A O 1
ATOM 1167 N N . VAL A 1 147 ? -23.804 1.107 17.996 1.00 94.31 147 VAL A N 1
ATOM 1168 C CA . VAL A 1 147 ? -23.123 -0.149 17.633 1.00 94.31 147 VAL A CA 1
ATOM 1169 C C . VAL A 1 147 ? -22.987 -0.294 16.115 1.00 94.31 147 VAL A C 1
ATOM 1171 O O . VAL A 1 147 ? -21.919 -0.675 15.624 1.00 94.31 147 VAL A O 1
ATOM 1174 N N . ASP A 1 148 ? -24.034 0.046 15.366 1.00 95.25 148 ASP A N 1
ATOM 1175 C CA . ASP A 1 148 ? -24.026 0.002 13.906 1.00 95.25 148 ASP A CA 1
ATOM 1176 C C . ASP A 1 148 ? -23.011 0.987 13.326 1.00 95.25 148 ASP A C 1
ATOM 1178 O O . ASP A 1 148 ? -22.209 0.592 12.475 1.00 95.25 148 ASP A O 1
ATOM 1182 N N . LEU A 1 149 ? -22.939 2.211 13.863 1.00 93.62 149 LEU A N 1
ATOM 1183 C CA . LEU A 1 149 ? -21.941 3.197 13.452 1.00 93.62 149 LEU A CA 1
ATOM 1184 C C . LEU A 1 149 ? -20.508 2.739 13.770 1.00 93.62 149 LEU A C 1
ATOM 1186 O O . LEU A 1 149 ? -19.623 2.857 12.922 1.00 93.62 149 LEU A O 1
ATOM 1190 N N . VAL A 1 150 ? -20.253 2.151 14.947 1.00 95.19 150 VAL A N 1
ATOM 1191 C CA . VAL A 1 150 ? -18.937 1.566 15.279 1.00 95.19 150 VAL A CA 1
ATOM 1192 C C . VAL A 1 150 ? -18.550 0.488 14.264 1.00 95.19 150 VAL A C 1
ATOM 1194 O O . VAL A 1 150 ? -17.418 0.461 13.767 1.00 95.19 150 VAL A O 1
ATOM 1197 N N . ASN A 1 151 ? -19.476 -0.415 13.945 1.00 95.56 151 ASN A N 1
ATOM 1198 C CA . ASN A 1 151 ? -19.239 -1.485 12.983 1.00 95.56 151 ASN A CA 1
ATOM 1199 C C . ASN A 1 151 ? -18.999 -0.934 11.572 1.00 95.56 151 ASN A C 1
ATOM 1201 O O . ASN A 1 151 ? -18.086 -1.394 10.882 1.00 95.56 151 ASN A O 1
ATOM 1205 N N . GLU A 1 152 ? -19.774 0.060 11.146 1.00 93.81 152 GLU A N 1
ATOM 1206 C CA . GLU A 1 152 ? -19.614 0.729 9.858 1.00 93.81 152 GLU A CA 1
ATOM 1207 C C . GLU A 1 152 ? -18.250 1.416 9.746 1.00 93.81 152 GLU A C 1
ATOM 1209 O O . GLU A 1 152 ? -17.495 1.134 8.810 1.00 93.81 152 GLU A O 1
ATOM 1214 N N . LEU A 1 153 ? -17.875 2.241 10.727 1.00 93.75 153 LEU A N 1
ATOM 1215 C CA . LEU A 1 153 ? -16.588 2.933 10.730 1.00 93.75 153 LEU A CA 1
ATOM 1216 C C . LEU A 1 153 ? -15.424 1.937 10.712 1.00 93.75 153 LEU A C 1
ATOM 1218 O O . LEU A 1 153 ? -14.493 2.103 9.922 1.00 93.75 153 LEU A O 1
ATOM 1222 N N . ASN A 1 154 ? -15.495 0.851 11.488 1.00 95.00 154 ASN A N 1
ATOM 1223 C CA . ASN A 1 154 ? -14.491 -0.212 11.441 1.00 95.00 154 ASN A CA 1
ATOM 1224 C C . ASN A 1 154 ? -14.427 -0.895 10.063 1.00 95.00 154 ASN A C 1
ATOM 1226 O O . ASN A 1 154 ? -13.329 -1.171 9.569 1.00 95.00 154 ASN A O 1
ATOM 1230 N N . ARG A 1 155 ? -15.565 -1.134 9.390 1.00 95.12 155 ARG A N 1
ATOM 1231 C CA . ARG A 1 155 ? -15.597 -1.676 8.014 1.00 95.12 155 ARG A CA 1
ATOM 1232 C C . ARG A 1 155 ? -14.953 -0.723 7.015 1.00 95.12 155 ARG A C 1
ATOM 1234 O O . ARG A 1 155 ? -14.127 -1.174 6.217 1.00 95.12 155 ARG A O 1
ATOM 1241 N N . VAL A 1 156 ? -15.280 0.567 7.071 1.00 93.50 156 VAL A N 1
ATOM 1242 C CA . VAL A 1 156 ? -14.698 1.596 6.194 1.00 93.50 156 VAL A CA 1
ATOM 1243 C C . VAL A 1 156 ? -13.200 1.732 6.452 1.00 93.50 156 VAL A C 1
ATOM 1245 O O . VAL A 1 156 ? -12.396 1.737 5.522 1.00 93.50 156 VAL A O 1
ATOM 1248 N N . MET A 1 157 ? -12.772 1.768 7.710 1.00 93.25 157 MET A N 1
ATOM 1249 C CA . MET A 1 157 ? -11.350 1.826 8.038 1.00 93.25 157 MET A CA 1
ATOM 1250 C C . MET A 1 157 ? -10.614 0.582 7.539 1.00 93.25 157 MET A C 1
ATOM 1252 O O . MET A 1 157 ? -9.561 0.701 6.912 1.00 93.25 157 MET A O 1
ATOM 1256 N N . ASN A 1 158 ? -11.182 -0.609 7.735 1.00 93.12 158 ASN A N 1
ATOM 1257 C CA . ASN A 1 158 ? -10.614 -1.852 7.224 1.00 93.12 158 ASN A CA 1
ATOM 1258 C C . ASN A 1 158 ? -10.513 -1.870 5.700 1.00 93.12 158 ASN A C 1
ATOM 1260 O O . ASN A 1 158 ? -9.476 -2.277 5.175 1.00 93.12 158 ASN A O 1
ATOM 1264 N N . SER A 1 159 ? -11.548 -1.429 4.980 1.00 93.00 159 SER A N 1
ATOM 1265 C CA . SER A 1 159 ? -11.520 -1.372 3.516 1.00 93.00 159 SER A CA 1
ATOM 1266 C C . SER A 1 159 ? -10.452 -0.395 3.021 1.00 93.00 159 SER A C 1
ATOM 1268 O O . SER A 1 159 ? -9.687 -0.730 2.119 1.00 93.00 159 SER A O 1
ATOM 1270 N N . MET A 1 160 ? -10.306 0.753 3.681 1.00 91.94 160 MET A N 1
ATOM 1271 C CA . MET A 1 160 ? -9.366 1.807 3.299 1.00 91.94 160 MET A CA 1
ATOM 1272 C C . MET A 1 160 ? -7.906 1.498 3.666 1.00 91.94 160 MET A C 1
ATOM 1274 O O . MET A 1 160 ? -6.981 2.021 3.033 1.00 91.94 160 MET A O 1
ATOM 1278 N N . MET A 1 161 ? -7.682 0.633 4.660 1.00 90.31 161 MET A N 1
ATOM 1279 C CA . MET A 1 161 ? -6.358 0.117 5.033 1.00 90.31 161 MET A CA 1
ATOM 1280 C C . MET A 1 161 ? -5.889 -1.045 4.150 1.00 90.31 161 MET A C 1
ATOM 1282 O O . MET A 1 161 ? -4.694 -1.360 4.170 1.00 90.31 161 MET A O 1
ATOM 1286 N N . LYS A 1 162 ? -6.777 -1.665 3.353 1.00 91.00 162 LYS A N 1
ATOM 1287 C CA . LYS A 1 162 ? -6.365 -2.667 2.358 1.00 91.00 162 LYS A CA 1
ATOM 1288 C C . LYS A 1 162 ? -5.336 -2.063 1.412 1.00 91.00 162 LYS A C 1
ATOM 1290 O O . LYS A 1 162 ? -5.327 -0.862 1.146 1.00 91.00 162 LYS A O 1
ATOM 1295 N N . ARG A 1 163 ? -4.441 -2.909 0.908 1.00 90.19 163 ARG A N 1
ATOM 1296 C CA . ARG A 1 163 ? -3.364 -2.495 0.009 1.00 90.19 163 ARG A CA 1
ATOM 1297 C C . ARG A 1 163 ? -3.572 -3.080 -1.372 1.00 90.19 163 ARG A C 1
ATOM 1299 O O . ARG A 1 163 ? -3.723 -4.294 -1.515 1.00 90.19 163 ARG A O 1
ATOM 1306 N N . GLU A 1 164 ? -3.467 -2.232 -2.383 1.00 89.88 164 GLU A N 1
ATOM 1307 C CA . GLU A 1 164 ? -3.583 -2.607 -3.788 1.00 89.88 164 GLU A CA 1
ATOM 1308 C C . GLU A 1 164 ? -2.305 -2.270 -4.548 1.00 89.88 164 GLU A C 1
ATOM 1310 O O . GLU A 1 164 ? -1.558 -1.356 -4.190 1.00 89.88 164 GLU A O 1
ATOM 1315 N N . PHE A 1 165 ? -2.019 -3.040 -5.597 1.00 89.38 165 PHE A N 1
ATOM 1316 C CA . PHE A 1 165 ? -0.840 -2.800 -6.417 1.00 89.38 165 PHE A CA 1
ATOM 1317 C C . PHE A 1 165 ? -1.002 -1.499 -7.215 1.00 89.38 165 PHE A C 1
ATOM 1319 O O . PHE A 1 165 ? -1.822 -1.423 -8.124 1.00 89.38 165 PHE A O 1
ATOM 1326 N N . ASN A 1 166 ? -0.163 -0.507 -6.909 1.00 85.81 166 ASN A N 1
ATOM 1327 C CA . ASN A 1 166 ? -0.100 0.785 -7.601 1.00 85.81 166 ASN A CA 1
ATOM 1328 C C . ASN A 1 166 ? 1.284 1.016 -8.244 1.00 85.81 166 ASN A C 1
ATOM 1330 O O . ASN A 1 166 ? 1.830 2.123 -8.256 1.00 85.81 166 ASN A O 1
ATOM 1334 N N . GLY A 1 167 ? 1.911 -0.068 -8.707 1.00 84.69 167 GLY A N 1
ATOM 1335 C CA . GLY A 1 167 ? 3.161 -0.030 -9.463 1.00 84.69 167 GLY A CA 1
ATOM 1336 C C . GLY A 1 167 ? 2.924 -0.007 -10.973 1.00 84.69 167 GLY A C 1
ATOM 1337 O O . GLY A 1 167 ? 1.809 -0.180 -11.466 1.00 84.69 167 GLY A O 1
ATOM 1338 N N . SER A 1 168 ? 3.996 0.175 -11.741 1.00 85.62 168 SER A N 1
ATOM 1339 C CA . SER A 1 168 ? 3.941 0.071 -13.198 1.00 85.62 168 SER A CA 1
ATOM 1340 C C . SER A 1 168 ? 3.986 -1.397 -13.619 1.00 85.62 168 SER A C 1
ATOM 1342 O O . SER A 1 168 ? 5.006 -2.069 -13.463 1.00 85.62 168 SER A O 1
ATOM 1344 N N . LYS A 1 169 ? 2.890 -1.885 -14.211 1.00 86.69 169 LYS A N 1
ATOM 1345 C CA . LYS A 1 169 ? 2.840 -3.218 -14.837 1.00 86.69 169 LYS A CA 1
ATOM 1346 C C . LYS A 1 169 ? 3.834 -3.337 -15.998 1.00 86.69 169 LYS A C 1
ATOM 1348 O O . LYS A 1 169 ? 4.390 -4.405 -16.220 1.00 86.69 169 LYS A O 1
ATOM 1353 N N . THR A 1 170 ? 4.106 -2.230 -16.692 1.00 84.12 170 THR A N 1
ATOM 1354 C CA . THR A 1 170 ? 5.072 -2.176 -17.796 1.00 84.12 170 THR A CA 1
ATOM 1355 C C . THR A 1 170 ? 6.478 -2.527 -17.327 1.00 84.12 170 THR A C 1
ATOM 1357 O O . THR A 1 170 ? 7.149 -3.301 -17.996 1.00 84.12 170 THR A O 1
ATOM 1360 N N . ILE A 1 171 ? 6.907 -2.030 -16.160 1.00 85.94 171 ILE A N 1
ATOM 1361 C CA . ILE A 1 171 ? 8.230 -2.363 -15.606 1.00 85.94 171 ILE A CA 1
ATOM 1362 C C . ILE A 1 171 ? 8.344 -3.864 -15.360 1.00 85.94 171 ILE A C 1
ATOM 1364 O O . ILE A 1 171 ? 9.348 -4.451 -15.730 1.00 85.94 171 ILE A O 1
ATOM 1368 N N . ILE A 1 172 ? 7.305 -4.492 -14.802 1.00 88.94 172 ILE A N 1
ATOM 1369 C CA . ILE A 1 172 ? 7.301 -5.939 -14.546 1.00 88.94 172 ILE A CA 1
ATOM 1370 C C . ILE A 1 172 ? 7.522 -6.710 -15.848 1.00 88.94 172 ILE A C 1
ATOM 1372 O O . ILE A 1 172 ? 8.425 -7.536 -15.922 1.00 88.94 172 ILE A O 1
ATOM 1376 N N . VAL A 1 173 ? 6.738 -6.406 -16.887 1.00 88.38 173 VAL A N 1
ATOM 1377 C CA . VAL A 1 173 ? 6.847 -7.078 -18.192 1.00 88.38 173 VAL A CA 1
ATOM 1378 C C . VAL A 1 173 ? 8.232 -6.868 -18.802 1.00 88.38 173 VAL A C 1
ATOM 1380 O O . VAL A 1 173 ? 8.865 -7.823 -19.244 1.00 88.38 173 VAL A O 1
ATOM 1383 N N . VAL A 1 174 ? 8.735 -5.634 -18.778 1.00 86.44 174 VAL A N 1
ATOM 1384 C CA . VAL A 1 174 ? 10.057 -5.289 -19.315 1.00 86.44 174 VAL A CA 1
ATOM 1385 C C . VAL A 1 174 ? 11.166 -6.024 -18.562 1.00 86.44 174 VAL A C 1
ATOM 1387 O O . VAL A 1 174 ? 12.050 -6.597 -19.192 1.00 86.44 174 VAL A O 1
ATOM 1390 N N . SER A 1 175 ? 11.110 -6.069 -17.230 1.00 87.81 175 SER A N 1
ATOM 1391 C CA . SER A 1 175 ? 12.090 -6.788 -16.414 1.00 87.81 175 SER A CA 1
ATOM 1392 C C . SER A 1 175 ? 12.060 -8.296 -16.662 1.00 87.81 175 SER A C 1
ATOM 1394 O O . SER A 1 175 ? 13.121 -8.913 -16.673 1.00 87.81 175 SER A O 1
ATOM 1396 N N . ILE A 1 176 ? 10.886 -8.885 -16.921 1.00 89.00 176 ILE A N 1
ATOM 1397 C CA . ILE A 1 176 ? 10.774 -10.297 -17.320 1.00 89.00 176 ILE A CA 1
ATOM 1398 C C . ILE A 1 176 ? 11.463 -10.523 -18.670 1.00 89.00 176 ILE A C 1
ATOM 1400 O O . ILE A 1 176 ? 12.304 -11.411 -18.773 1.00 89.00 176 ILE A O 1
ATOM 1404 N N . ILE A 1 177 ? 11.157 -9.704 -19.684 1.00 87.19 177 ILE A N 1
ATOM 1405 C CA . ILE A 1 177 ? 11.749 -9.830 -21.028 1.00 87.19 177 ILE A CA 1
ATOM 1406 C C . ILE A 1 177 ? 13.274 -9.707 -20.959 1.00 87.19 177 ILE A C 1
ATOM 1408 O O . ILE A 1 177 ? 13.988 -10.562 -21.480 1.00 87.19 177 ILE A O 1
ATOM 1412 N N . VAL A 1 178 ? 13.778 -8.677 -20.273 1.00 86.25 178 VAL A N 1
ATOM 1413 C CA . VAL A 1 178 ? 15.219 -8.483 -20.079 1.00 86.25 178 VAL A CA 1
ATOM 1414 C C . VAL A 1 178 ? 15.829 -9.668 -19.333 1.00 86.25 178 VAL A C 1
ATOM 1416 O O . VAL A 1 178 ? 16.862 -10.174 -19.757 1.00 86.25 178 VAL A O 1
ATOM 1419 N N . GLY A 1 179 ? 15.193 -10.146 -18.259 1.00 84.88 179 GLY A N 1
ATOM 1420 C CA . GLY A 1 179 ? 15.686 -11.285 -17.486 1.00 84.88 179 GLY A CA 1
ATOM 1421 C C . GLY A 1 179 ? 15.798 -12.569 -18.308 1.00 84.88 179 GLY A C 1
ATOM 1422 O O . GLY A 1 179 ? 16.790 -13.285 -18.182 1.00 84.88 179 GLY A O 1
ATOM 1423 N N . VAL A 1 180 ? 14.830 -12.830 -19.192 1.00 85.38 180 VAL A N 1
ATOM 1424 C CA . VAL A 1 180 ? 14.871 -13.965 -20.127 1.00 85.38 180 VAL A CA 1
ATOM 1425 C C . VAL A 1 180 ? 16.013 -13.803 -21.127 1.00 85.38 180 VAL A C 1
ATOM 1427 O O . VAL A 1 180 ? 16.804 -14.727 -21.284 1.00 85.38 180 VAL A O 1
ATOM 1430 N N . ILE A 1 181 ? 16.150 -12.634 -21.761 1.00 84.81 181 ILE A N 1
ATOM 1431 C CA . ILE A 1 181 ? 17.219 -12.383 -22.741 1.00 84.81 181 ILE A CA 1
ATOM 1432 C C . ILE A 1 181 ? 18.596 -12.542 -22.091 1.00 84.81 181 ILE A C 1
ATOM 1434 O O . ILE A 1 181 ? 19.451 -13.240 -22.628 1.00 84.81 181 ILE A O 1
ATOM 1438 N N . PHE A 1 182 ? 18.803 -11.960 -20.909 1.00 82.12 182 PHE A N 1
ATOM 1439 C CA . PHE A 1 182 ? 20.057 -12.106 -20.168 1.00 82.12 182 PHE A CA 1
ATOM 1440 C C . PHE A 1 182 ? 20.330 -13.563 -19.789 1.00 82.12 182 PHE A C 1
ATOM 1442 O O . PHE A 1 182 ? 21.479 -13.990 -19.855 1.00 82.12 182 PHE A O 1
ATOM 1449 N N . GLY A 1 183 ? 19.304 -14.338 -19.427 1.00 79.25 183 GLY A N 1
ATOM 1450 C CA . GLY A 1 183 ? 19.479 -15.761 -19.138 1.00 79.25 183 GLY A CA 1
ATOM 1451 C C . GLY A 1 183 ? 19.855 -16.596 -20.351 1.00 79.25 183 GLY A C 1
ATOM 1452 O O . GLY A 1 183 ? 20.761 -17.421 -20.267 1.00 79.25 183 GLY A O 1
ATOM 1453 N N . LEU A 1 184 ? 19.243 -16.319 -21.501 1.00 82.19 184 LEU A N 1
ATOM 1454 C CA . LEU A 1 184 ? 19.615 -16.967 -22.757 1.00 82.19 184 LEU A CA 1
ATOM 1455 C C . LEU A 1 184 ? 21.055 -16.622 -23.171 1.00 82.19 184 LEU A C 1
ATOM 1457 O O . LEU A 1 184 ? 21.782 -17.503 -23.619 1.00 82.19 184 LEU A O 1
ATOM 1461 N N . LEU A 1 185 ? 21.484 -15.368 -22.989 1.00 81.75 185 LEU A N 1
ATOM 1462 C CA . LEU A 1 185 ? 22.830 -14.911 -23.358 1.00 81.75 185 LEU A CA 1
ATOM 1463 C C . LEU A 1 185 ? 23.928 -15.390 -22.396 1.00 81.75 185 LEU A C 1
ATOM 1465 O O . LEU A 1 185 ? 25.037 -15.674 -22.835 1.00 81.75 185 LEU A O 1
ATOM 1469 N N . ALA A 1 186 ? 23.641 -15.475 -21.096 1.00 75.56 186 ALA A N 1
ATOM 1470 C CA . ALA A 1 186 ? 24.621 -15.847 -20.074 1.00 75.56 186 ALA A CA 1
ATOM 1471 C C . ALA A 1 186 ? 24.795 -17.369 -19.900 1.00 75.56 186 ALA A C 1
ATOM 1473 O O . ALA A 1 186 ? 25.567 -17.790 -19.042 1.00 75.56 186 ALA A O 1
ATOM 1474 N N . GLY A 1 187 ? 24.072 -18.200 -20.664 1.00 64.12 187 GLY A N 1
ATOM 1475 C CA . GLY A 1 187 ? 24.183 -19.663 -20.591 1.00 64.12 187 GLY A CA 1
ATOM 1476 C C . GLY A 1 187 ? 23.730 -20.270 -19.254 1.00 64.12 187 GLY A C 1
ATOM 1477 O O . GLY A 1 187 ? 24.117 -21.387 -18.921 1.00 64.12 187 GLY A O 1
ATOM 1478 N N . GLY A 1 188 ? 22.918 -19.548 -18.477 1.00 63.53 188 GLY A N 1
ATOM 1479 C CA . GLY A 1 188 ? 22.461 -19.939 -17.141 1.00 63.53 188 GLY A CA 1
ATOM 1480 C C . GLY A 1 188 ? 21.239 -19.131 -16.700 1.00 63.53 188 GLY A C 1
ATOM 1481 O O . GLY A 1 188 ? 20.687 -18.364 -17.479 1.00 63.53 188 GLY A O 1
ATOM 1482 N N . PHE A 1 189 ? 20.792 -19.281 -15.448 1.00 54.56 189 PHE A N 1
ATOM 1483 C CA . PHE A 1 189 ? 19.654 -18.535 -14.879 1.00 54.56 189 PHE A CA 1
ATOM 1484 C C . PHE A 1 189 ? 20.127 -17.315 -14.032 1.00 54.56 189 PHE A C 1
ATOM 1486 O O . PHE A 1 189 ? 20.019 -17.347 -12.807 1.00 54.56 189 PHE A O 1
ATOM 1493 N N . PRO A 1 190 ? 20.545 -16.165 -14.615 1.00 56.06 190 PRO A N 1
ATOM 1494 C CA . PRO A 1 190 ? 20.596 -14.872 -13.917 1.00 56.06 190 PRO A CA 1
ATOM 1495 C C . PRO A 1 190 ? 19.183 -14.336 -13.593 1.00 56.06 190 PRO A C 1
ATOM 1497 O O . PRO A 1 190 ? 19.017 -13.214 -13.117 1.00 56.06 190 PRO A O 1
ATOM 1500 N N . LEU A 1 191 ? 18.147 -15.150 -13.823 1.00 59.59 191 LEU A N 1
ATOM 1501 C CA . LEU A 1 191 ? 16.763 -14.908 -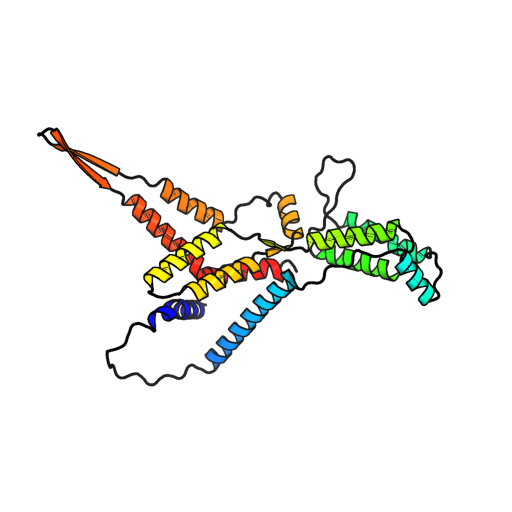13.447 1.00 59.59 191 LEU A CA 1
ATOM 1502 C C . LEU A 1 191 ? 16.583 -14.742 -11.937 1.00 59.59 191 LEU A C 1
ATOM 1504 O O . LEU A 1 191 ? 15.678 -14.017 -11.557 1.00 59.59 191 LEU A O 1
ATOM 1508 N N . PHE A 1 192 ? 17.411 -15.335 -11.069 1.00 65.88 192 PHE A N 1
ATOM 1509 C CA . PHE A 1 192 ? 17.179 -15.253 -9.618 1.00 65.88 192 PHE A CA 1
ATOM 1510 C C . PHE A 1 192 ? 17.184 -13.811 -9.061 1.00 65.88 192 PHE A C 1
ATOM 1512 O O . PHE A 1 192 ? 16.184 -13.420 -8.457 1.00 65.88 192 PHE A O 1
ATOM 1519 N N . PRO A 1 193 ? 18.216 -12.969 -9.285 1.00 74.25 193 PRO A N 1
ATOM 1520 C CA . PRO A 1 193 ? 18.212 -11.588 -8.793 1.00 74.25 193 PRO A CA 1
ATOM 1521 C C . PRO A 1 193 ? 17.154 -10.700 -9.462 1.00 74.25 193 PRO A C 1
ATOM 1523 O O . PRO A 1 193 ? 16.588 -9.830 -8.796 1.00 74.25 193 PRO A O 1
ATOM 1526 N N . ILE A 1 194 ? 16.855 -10.911 -10.749 1.00 78.56 194 ILE A N 1
ATOM 1527 C CA . ILE A 1 194 ? 15.832 -10.135 -11.469 1.00 78.56 194 ILE A CA 1
ATOM 1528 C C . ILE A 1 194 ? 14.427 -10.548 -11.009 1.00 78.56 194 ILE A C 1
ATOM 1530 O O . ILE A 1 194 ? 13.608 -9.688 -10.696 1.00 78.56 194 ILE A O 1
ATOM 1534 N N . ALA A 1 195 ? 14.156 -11.848 -10.884 1.00 80.38 195 ALA A N 1
ATOM 1535 C CA . ALA A 1 195 ? 12.891 -12.381 -10.383 1.00 80.38 195 ALA A CA 1
ATOM 1536 C C . ALA A 1 195 ? 12.649 -11.979 -8.925 1.00 80.38 195 ALA A C 1
ATOM 1538 O O . ALA A 1 195 ? 11.557 -11.518 -8.598 1.00 80.38 195 ALA A O 1
ATOM 1539 N N . ALA A 1 196 ? 13.668 -12.065 -8.064 1.00 82.38 196 ALA A N 1
ATOM 1540 C CA . ALA A 1 196 ? 13.586 -11.561 -6.696 1.00 82.38 196 ALA A CA 1
ATOM 1541 C C . ALA A 1 196 ? 13.289 -10.052 -6.675 1.00 82.38 196 ALA A C 1
ATOM 1543 O O . ALA A 1 196 ? 12.398 -9.613 -5.948 1.00 82.38 196 ALA A O 1
ATOM 1544 N N . GLY A 1 197 ? 13.946 -9.270 -7.540 1.00 85.75 197 GLY A N 1
ATOM 1545 C CA . GLY A 1 197 ? 13.652 -7.849 -7.723 1.00 85.75 197 GLY A CA 1
ATOM 1546 C C . GLY A 1 197 ? 12.202 -7.584 -8.148 1.00 85.75 197 GLY A C 1
ATOM 1547 O O . GLY A 1 197 ? 11.569 -6.682 -7.608 1.00 85.75 197 GLY A O 1
ATOM 1548 N N . ILE A 1 198 ? 11.642 -8.391 -9.057 1.00 88.50 198 ILE A N 1
ATOM 1549 C CA . ILE A 1 198 ? 10.239 -8.287 -9.499 1.00 88.50 198 ILE A CA 1
ATOM 1550 C C . ILE A 1 198 ? 9.275 -8.595 -8.350 1.00 88.50 198 ILE A C 1
ATOM 1552 O O . ILE A 1 198 ? 8.316 -7.850 -8.140 1.00 88.50 198 ILE A O 1
ATOM 1556 N N . ILE A 1 199 ? 9.522 -9.663 -7.589 1.00 88.50 199 ILE A N 1
ATOM 1557 C CA . ILE A 1 199 ? 8.685 -10.044 -6.443 1.00 88.50 199 ILE A CA 1
ATOM 1558 C C . ILE A 1 199 ? 8.691 -8.928 -5.395 1.00 88.50 199 ILE A C 1
ATOM 1560 O O . ILE A 1 199 ? 7.636 -8.500 -4.925 1.00 88.50 199 ILE A O 1
ATOM 1564 N N . ILE A 1 200 ? 9.867 -8.403 -5.063 1.00 90.81 200 ILE A N 1
ATOM 1565 C CA . ILE A 1 200 ? 9.997 -7.311 -4.094 1.00 90.81 200 ILE A CA 1
ATOM 1566 C C . ILE A 1 200 ? 9.332 -6.047 -4.632 1.00 90.81 200 ILE A C 1
ATOM 1568 O O . ILE A 1 200 ? 8.622 -5.383 -3.882 1.00 90.81 200 ILE A O 1
ATOM 1572 N N . TYR A 1 201 ? 9.467 -5.743 -5.924 1.00 91.38 201 TYR A N 1
ATOM 1573 C CA . TYR A 1 201 ? 8.778 -4.619 -6.554 1.00 91.38 201 TYR A CA 1
ATOM 1574 C C . TYR A 1 201 ? 7.255 -4.733 -6.444 1.00 91.38 201 TYR A C 1
ATOM 1576 O O . TYR A 1 201 ? 6.585 -3.742 -6.136 1.00 91.38 201 TYR A O 1
ATOM 1584 N N . LEU A 1 202 ? 6.704 -5.931 -6.663 1.00 91.62 202 LEU A N 1
ATOM 1585 C CA . LEU A 1 202 ? 5.274 -6.210 -6.540 1.00 91.62 202 LEU A CA 1
ATOM 1586 C C . LEU A 1 202 ? 4.763 -5.890 -5.135 1.00 91.62 202 LEU A C 1
ATOM 1588 O O . LEU A 1 202 ? 3.773 -5.172 -5.010 1.00 91.62 202 LEU A O 1
ATOM 1592 N N . PHE A 1 203 ? 5.453 -6.359 -4.092 1.00 91.56 203 PHE A N 1
ATOM 1593 C CA . PHE A 1 203 ? 5.073 -6.087 -2.702 1.00 91.56 203 PHE A CA 1
ATOM 1594 C C . PHE A 1 203 ? 5.325 -4.634 -2.294 1.00 91.56 203 PHE A C 1
ATOM 1596 O O . PHE A 1 203 ? 4.441 -3.985 -1.729 1.00 91.56 203 PHE A O 1
ATOM 1603 N N . ALA A 1 204 ? 6.485 -4.080 -2.640 1.00 91.38 204 ALA A N 1
ATOM 1604 C CA . ALA A 1 204 ? 6.857 -2.705 -2.329 1.00 91.38 204 ALA A CA 1
ATOM 1605 C C . ALA A 1 204 ? 5.903 -1.688 -2.968 1.00 91.38 204 ALA A C 1
ATOM 1607 O O . ALA A 1 204 ? 5.643 -0.624 -2.406 1.00 91.38 204 ALA A O 1
ATOM 1608 N N . SER A 1 205 ? 5.332 -2.024 -4.125 1.00 90.81 205 SER A N 1
ATOM 1609 C CA . SER A 1 205 ? 4.392 -1.169 -4.853 1.00 90.81 205 SER A CA 1
ATOM 1610 C C . SER A 1 205 ? 2.941 -1.276 -4.372 1.00 90.81 205 SER A C 1
ATOM 1612 O O . SER A 1 205 ? 2.081 -0.596 -4.934 1.00 90.81 205 SER A O 1
ATOM 1614 N N . ARG A 1 206 ? 2.642 -2.085 -3.344 1.00 90.31 206 ARG A N 1
ATOM 1615 C CA . ARG A 1 206 ? 1.295 -2.145 -2.759 1.00 90.31 206 ARG A CA 1
ATOM 1616 C C . ARG A 1 206 ? 1.049 -0.938 -1.855 1.00 90.31 206 ARG A C 1
ATOM 1618 O O . ARG A 1 206 ? 1.693 -0.765 -0.820 1.00 90.31 206 ARG A O 1
ATOM 1625 N N . THR A 1 207 ? 0.117 -0.090 -2.266 1.00 90.25 207 THR A N 1
ATOM 1626 C CA . THR A 1 207 ? -0.234 1.164 -1.596 1.00 90.25 207 THR A CA 1
ATOM 1627 C C . THR A 1 207 ? -1.591 1.007 -0.898 1.00 90.25 207 THR A C 1
ATOM 1629 O O . THR A 1 207 ? -2.479 0.380 -1.474 1.00 90.25 207 THR A O 1
ATOM 1632 N N . PRO A 1 208 ? -1.785 1.562 0.314 1.00 90.62 208 PRO A N 1
ATOM 1633 C CA . PRO A 1 208 ? -3.094 1.575 0.967 1.00 90.62 208 PRO A CA 1
ATOM 1634 C C . PRO A 1 208 ? -4.155 2.316 0.144 1.00 90.62 208 PRO A C 1
ATOM 1636 O O . PRO A 1 208 ? -3.852 3.367 -0.433 1.00 90.62 208 PRO A O 1
ATOM 1639 N N . VAL A 1 209 ? -5.395 1.822 0.141 1.00 91.38 209 VAL A N 1
ATOM 1640 C CA . VAL A 1 209 ? -6.507 2.395 -0.639 1.00 91.38 209 VAL A CA 1
ATOM 1641 C C . VAL A 1 209 ? -6.765 3.858 -0.272 1.00 91.38 209 VAL A C 1
ATOM 1643 O O . VAL A 1 209 ? -6.970 4.671 -1.168 1.00 91.38 209 VAL A O 1
ATOM 1646 N N . PHE A 1 210 ? -6.622 4.263 0.994 1.00 90.44 210 PHE A N 1
ATOM 1647 C CA . PHE A 1 210 ? -6.808 5.671 1.383 1.00 90.44 210 PHE A CA 1
ATOM 1648 C C . PHE A 1 210 ? -5.873 6.655 0.667 1.00 90.44 210 PHE A C 1
ATOM 1650 O O . PHE A 1 210 ? -6.236 7.803 0.405 1.00 90.44 210 PHE A O 1
ATOM 1657 N N . VAL A 1 211 ? -4.657 6.219 0.326 1.00 89.50 211 VAL A N 1
ATOM 1658 C CA . VAL A 1 211 ? -3.708 7.036 -0.438 1.00 89.50 211 VAL A CA 1
ATOM 1659 C C . VAL A 1 211 ? -4.130 7.108 -1.904 1.00 89.50 211 VAL A C 1
ATOM 1661 O O . VAL A 1 211 ? -3.914 8.137 -2.546 1.00 89.50 211 VAL A O 1
ATOM 1664 N N . LEU A 1 212 ? -4.710 6.031 -2.441 1.00 88.12 212 LEU A N 1
ATOM 1665 C CA . LEU A 1 212 ? -5.249 5.993 -3.802 1.00 88.12 212 LEU A CA 1
ATOM 1666 C C . LEU A 1 212 ? -6.448 6.927 -3.919 1.00 88.12 212 LEU A C 1
ATOM 1668 O O . LEU A 1 212 ? -6.417 7.829 -4.751 1.00 88.12 212 LEU A O 1
ATOM 1672 N N . ALA A 1 213 ? -7.404 6.809 -3.000 1.00 87.38 213 ALA A N 1
ATOM 1673 C CA . ALA A 1 213 ? -8.566 7.682 -2.927 1.00 87.38 213 ALA A CA 1
ATOM 1674 C C . ALA A 1 213 ? -8.158 9.156 -2.784 1.00 87.38 213 ALA A C 1
ATOM 1676 O O . ALA A 1 213 ? -8.650 10.022 -3.501 1.00 87.38 213 ALA A O 1
ATOM 1677 N N . ARG A 1 214 ? -7.154 9.462 -1.946 1.00 88.94 214 ARG A N 1
ATOM 1678 C CA . ARG A 1 214 ? -6.591 10.820 -1.863 1.00 88.94 214 ARG A CA 1
ATOM 1679 C C . ARG A 1 214 ? -6.049 11.314 -3.207 1.00 88.94 214 ARG A C 1
ATOM 1681 O O . ARG A 1 214 ? -6.208 12.487 -3.530 1.00 88.94 214 ARG A O 1
ATOM 1688 N N . LYS A 1 215 ? -5.338 10.469 -3.958 1.00 85.56 215 LYS A N 1
ATOM 1689 C CA . LYS A 1 215 ? -4.795 10.848 -5.273 1.00 85.56 215 LYS A CA 1
ATOM 1690 C C . LYS A 1 215 ? -5.909 11.076 -6.284 1.00 85.56 215 LYS A C 1
ATOM 1692 O O . LYS A 1 215 ? -5.808 12.014 -7.066 1.00 85.56 215 LYS A O 1
ATOM 1697 N N . GLU A 1 216 ? -6.937 10.241 -6.262 1.00 85.56 216 GLU A N 1
ATOM 1698 C CA . GLU A 1 216 ? -8.112 10.358 -7.119 1.00 85.56 216 GLU A CA 1
ATOM 1699 C C . GLU A 1 216 ? -8.863 11.666 -6.868 1.00 85.56 216 GLU A C 1
ATOM 1701 O O . GLU A 1 216 ? -9.018 12.454 -7.797 1.00 85.56 216 GLU A O 1
ATOM 1706 N N . LEU A 1 217 ? -9.144 11.987 -5.602 1.00 85.50 217 LEU A N 1
ATOM 1707 C CA . LEU A 1 217 ? -9.734 13.268 -5.197 1.00 85.50 217 LEU A CA 1
ATOM 1708 C C . LEU A 1 217 ? -8.881 14.487 -5.590 1.00 85.50 217 LEU A C 1
ATOM 1710 O O . LEU A 1 217 ? -9.400 15.574 -5.808 1.00 85.50 217 LEU A O 1
ATOM 1714 N N . GLN A 1 218 ? -7.560 14.328 -5.697 1.00 83.19 218 GLN A N 1
ATOM 1715 C CA . GLN A 1 218 ? -6.652 15.383 -6.163 1.00 83.19 218 GLN A CA 1
ATOM 1716 C C . GLN A 1 218 ? -6.545 15.474 -7.697 1.00 83.19 218 GLN A C 1
ATOM 1718 O O . GLN A 1 218 ? -5.680 16.197 -8.194 1.00 83.19 218 GLN A O 1
ATOM 1723 N N . GLY A 1 219 ? -7.330 14.701 -8.455 1.00 75.12 219 GLY A N 1
ATOM 1724 C CA . GLY A 1 219 ? -7.220 14.603 -9.916 1.00 75.12 219 GLY A CA 1
ATOM 1725 C C . GLY A 1 219 ? -5.930 13.923 -10.395 1.00 75.12 219 GLY A C 1
ATOM 1726 O O . GLY A 1 219 ? -5.597 13.946 -11.576 1.00 75.12 219 GLY A O 1
ATOM 1727 N N . LYS A 1 220 ? -5.172 13.303 -9.482 1.00 68.81 220 LYS A N 1
ATOM 1728 C CA . LYS A 1 220 ? -3.905 12.601 -9.748 1.00 68.81 220 LYS A CA 1
ATOM 1729 C C . LYS A 1 220 ? -4.083 11.083 -9.869 1.00 68.81 220 LYS A C 1
ATOM 1731 O O . LYS A 1 220 ? -3.090 10.381 -10.061 1.00 68.81 220 LYS A O 1
ATOM 1736 N N . GLY A 1 221 ? -5.315 10.576 -9.760 1.00 56.75 221 GLY A N 1
ATOM 1737 C CA . GLY A 1 221 ? -5.648 9.144 -9.792 1.00 56.75 221 GLY A CA 1
ATOM 1738 C C . GLY A 1 221 ? -5.338 8.446 -11.123 1.00 56.75 221 GLY A C 1
ATOM 1739 O O . GLY A 1 221 ? -5.046 7.256 -11.126 1.00 56.75 221 GLY A O 1
ATOM 1740 N N . GLY A 1 222 ? -5.305 9.191 -12.236 1.00 53.81 222 GLY A N 1
ATOM 1741 C CA . GLY A 1 222 ? -5.037 8.660 -13.584 1.00 53.81 222 GLY A CA 1
ATOM 1742 C C . GLY A 1 222 ? -3.631 8.927 -14.140 1.00 53.81 222 GLY A C 1
ATOM 1743 O O . GLY A 1 222 ? -3.346 8.583 -15.288 1.00 53.81 222 GLY A O 1
ATOM 1744 N N . GLY A 1 223 ? -2.739 9.562 -13.371 1.00 54.22 223 GLY A N 1
ATOM 1745 C CA . GLY A 1 223 ? -1.406 9.922 -13.856 1.00 54.22 223 GLY A CA 1
ATOM 1746 C C . GLY A 1 223 ? -0.551 8.684 -14.136 1.00 54.22 223 GLY A C 1
ATOM 1747 O O . GLY A 1 223 ? -0.155 7.981 -13.204 1.00 54.22 223 GLY A O 1
ATOM 1748 N N . ARG A 1 224 ? -0.221 8.418 -15.410 1.00 60.09 224 ARG A N 1
ATOM 1749 C CA . ARG A 1 224 ? 0.758 7.376 -15.769 1.00 60.09 224 ARG A CA 1
ATOM 1750 C C . ARG A 1 224 ? 2.069 7.656 -15.028 1.00 60.09 224 ARG A C 1
ATOM 1752 O O . ARG A 1 224 ? 2.587 8.767 -15.084 1.00 60.09 224 ARG A O 1
ATOM 1759 N N . SER A 1 225 ? 2.611 6.645 -14.342 1.00 66.50 225 SER A N 1
ATOM 1760 C CA . SER A 1 225 ? 3.938 6.737 -13.715 1.00 66.50 225 SER A CA 1
ATOM 1761 C C . SER A 1 225 ? 4.963 7.256 -14.729 1.00 66.50 225 SER A C 1
ATOM 1763 O O . SER A 1 225 ? 4.929 6.841 -15.887 1.00 66.50 225 SER A O 1
ATOM 1765 N N . PHE A 1 226 ? 5.896 8.113 -14.298 1.00 69.31 226 PHE A N 1
ATOM 1766 C CA . PHE A 1 226 ? 6.988 8.618 -15.143 1.00 69.31 226 PHE A CA 1
ATOM 1767 C C . PHE A 1 226 ? 7.684 7.487 -15.912 1.00 69.31 226 PHE A C 1
ATOM 1769 O O . PHE A 1 226 ? 7.923 7.603 -17.107 1.00 69.31 226 PHE A O 1
ATOM 1776 N N . LEU A 1 227 ? 7.914 6.344 -15.262 1.00 72.00 227 LEU A N 1
ATOM 1777 C CA . LEU A 1 227 ? 8.541 5.184 -15.898 1.00 72.00 227 LEU A CA 1
ATOM 1778 C C . LEU A 1 227 ? 7.647 4.531 -16.963 1.00 72.00 227 LEU A C 1
ATOM 1780 O O . LEU A 1 227 ? 8.146 4.066 -17.980 1.00 72.00 227 LEU A O 1
ATOM 1784 N N . THR A 1 228 ? 6.325 4.540 -16.777 1.00 74.75 228 THR A N 1
ATOM 1785 C CA . THR A 1 228 ? 5.378 4.113 -17.819 1.00 74.75 228 THR A CA 1
ATOM 1786 C C . THR A 1 228 ? 5.400 5.075 -19.007 1.00 74.75 228 THR A C 1
ATOM 1788 O O . THR A 1 228 ? 5.284 4.633 -20.145 1.00 74.75 228 THR A O 1
ATOM 1791 N N . LEU A 1 229 ? 5.571 6.376 -18.761 1.00 80.06 229 LEU A N 1
ATOM 1792 C CA . LEU A 1 229 ? 5.686 7.387 -19.811 1.00 80.06 229 LEU A CA 1
ATOM 1793 C C . LEU A 1 229 ? 6.998 7.237 -20.593 1.00 80.06 229 LEU A C 1
ATOM 1795 O O . LEU A 1 229 ? 6.965 7.237 -21.819 1.00 80.06 229 LEU A O 1
ATOM 1799 N N . VAL A 1 230 ? 8.123 7.023 -19.903 1.00 81.06 230 VAL A N 1
ATOM 1800 C CA . VAL A 1 230 ? 9.431 6.754 -20.527 1.00 81.06 230 VAL A CA 1
ATOM 1801 C C . VAL A 1 230 ? 9.378 5.489 -21.382 1.00 81.06 230 VAL A C 1
ATOM 1803 O O . VAL A 1 230 ? 9.741 5.534 -22.554 1.00 81.06 230 VAL A O 1
ATOM 1806 N N . MET A 1 231 ? 8.870 4.376 -20.841 1.00 79.38 231 MET A N 1
ATOM 1807 C CA . MET A 1 231 ? 8.761 3.133 -21.612 1.00 79.38 231 MET A CA 1
ATOM 1808 C C . MET A 1 231 ? 7.781 3.265 -22.780 1.00 79.38 231 MET A C 1
ATOM 1810 O O . MET A 1 231 ? 8.080 2.803 -23.875 1.00 79.38 231 MET A O 1
ATOM 1814 N N . GLY A 1 232 ? 6.635 3.922 -22.578 1.00 79.19 232 GLY A N 1
ATOM 1815 C CA . GLY A 1 232 ? 5.677 4.190 -23.651 1.00 79.19 232 GLY A CA 1
ATOM 1816 C C . GLY A 1 232 ? 6.285 5.027 -24.779 1.00 79.19 232 GLY A C 1
ATOM 1817 O O . GLY A 1 232 ? 6.066 4.716 -25.946 1.00 79.19 232 GLY A O 1
ATOM 1818 N N . GLY A 1 233 ? 7.097 6.031 -24.438 1.00 81.56 233 GLY A N 1
ATOM 1819 C CA . GLY A 1 233 ? 7.845 6.831 -25.407 1.00 81.56 233 GLY A CA 1
ATOM 1820 C C . GLY A 1 233 ? 8.839 5.994 -26.213 1.00 81.56 233 GLY A C 1
ATOM 1821 O O . GLY A 1 233 ? 8.807 6.037 -27.436 1.00 81.56 233 GLY A O 1
ATOM 1822 N N . LEU A 1 234 ? 9.659 5.177 -25.546 1.00 83.12 234 LEU A N 1
ATOM 1823 C CA . LEU A 1 234 ? 10.665 4.330 -26.205 1.00 83.12 234 LEU A CA 1
ATOM 1824 C C . LEU A 1 234 ? 10.048 3.264 -27.124 1.00 83.12 234 LEU A C 1
ATOM 1826 O O . LEU A 1 234 ? 10.508 3.048 -28.241 1.00 83.12 234 LEU A O 1
ATOM 1830 N N . PHE A 1 235 ? 8.961 2.616 -26.702 1.00 79.81 235 PHE A N 1
ATOM 1831 C CA . PHE A 1 235 ? 8.268 1.671 -27.582 1.00 79.81 235 PHE A CA 1
ATOM 1832 C C . PHE A 1 235 ? 7.558 2.375 -28.745 1.00 79.81 235 PHE A C 1
ATOM 1834 O O . PHE A 1 235 ? 7.502 1.825 -29.845 1.00 79.81 235 PHE A O 1
ATOM 1841 N N . SER A 1 236 ? 7.077 3.607 -28.545 1.00 81.50 236 SER A N 1
ATOM 1842 C CA . SER A 1 236 ? 6.527 4.416 -29.634 1.00 81.50 236 SER A CA 1
ATOM 1843 C C . SER A 1 236 ? 7.591 4.756 -30.676 1.00 81.50 236 SER A C 1
ATOM 1845 O O . SER A 1 236 ? 7.290 4.687 -31.861 1.00 81.50 236 SER A O 1
ATOM 1847 N N . THR A 1 237 ? 8.827 5.078 -30.272 1.00 79.75 237 THR A N 1
ATOM 1848 C CA . THR A 1 237 ? 9.906 5.399 -31.224 1.00 79.75 237 THR A CA 1
ATOM 1849 C C . THR A 1 237 ? 10.346 4.199 -32.052 1.00 79.75 237 THR A C 1
ATOM 1851 O O . THR A 1 237 ? 10.806 4.379 -33.174 1.00 79.75 237 THR A O 1
ATOM 1854 N N . ILE A 1 238 ? 10.206 2.974 -31.535 1.00 80.19 238 ILE A N 1
ATOM 1855 C CA . ILE A 1 238 ? 10.411 1.757 -32.335 1.00 80.19 238 ILE A CA 1
ATOM 1856 C C . ILE A 1 238 ? 9.279 1.608 -33.353 1.00 80.19 238 ILE A C 1
ATOM 1858 O O . ILE A 1 238 ? 9.539 1.385 -34.529 1.00 80.19 238 ILE A O 1
ATOM 1862 N N . ALA A 1 239 ? 8.026 1.764 -32.916 1.00 76.50 239 ALA A N 1
ATOM 1863 C CA . ALA A 1 239 ? 6.862 1.601 -33.785 1.00 76.50 239 ALA A CA 1
ATOM 1864 C C . ALA A 1 239 ? 6.807 2.631 -34.928 1.00 76.50 239 ALA A C 1
ATOM 1866 O O . ALA A 1 239 ? 6.241 2.345 -35.980 1.00 76.50 239 ALA A O 1
ATOM 1867 N N . THR A 1 240 ? 7.387 3.820 -34.734 1.00 79.19 240 THR A N 1
ATOM 1868 C CA . THR A 1 240 ? 7.433 4.888 -35.744 1.00 79.19 240 THR A CA 1
ATOM 1869 C C . THR A 1 240 ? 8.743 4.951 -36.531 1.00 79.19 240 THR A C 1
ATOM 1871 O O . THR A 1 240 ? 8.889 5.855 -37.354 1.00 79.19 240 THR A O 1
ATOM 1874 N N . ALA A 1 241 ? 9.706 4.059 -36.270 1.00 78.81 241 ALA A N 1
ATOM 1875 C CA . ALA A 1 241 ? 10.993 4.067 -36.959 1.00 78.81 241 ALA A CA 1
ATOM 1876 C C . ALA A 1 241 ? 10.799 3.788 -38.456 1.00 78.81 241 ALA A C 1
ATOM 1878 O O . ALA A 1 241 ? 10.092 2.856 -38.849 1.00 78.81 241 ALA A O 1
ATOM 1879 N N . LYS A 1 242 ? 11.404 4.620 -39.307 1.00 73.12 242 LYS A N 1
ATOM 1880 C CA . LYS A 1 242 ? 11.259 4.484 -40.758 1.00 73.12 242 LYS A CA 1
ATOM 1881 C C . LYS A 1 242 ? 12.195 3.403 -41.288 1.00 73.12 242 LYS A C 1
ATOM 1883 O O . LYS A 1 242 ? 13.324 3.247 -40.836 1.00 73.12 242 LYS A O 1
ATOM 1888 N N . THR A 1 243 ? 11.705 2.662 -42.274 1.00 75.62 243 THR A N 1
ATOM 1889 C CA . THR A 1 243 ? 12.504 1.735 -43.078 1.00 75.62 243 THR A CA 1
ATOM 1890 C C . THR A 1 243 ? 12.633 2.325 -44.473 1.00 75.62 243 THR A C 1
ATOM 1892 O O . THR A 1 243 ? 11.616 2.587 -45.123 1.00 75.62 243 THR A O 1
ATOM 1895 N N . TYR A 1 244 ? 13.859 2.553 -44.937 1.00 75.00 244 TYR A N 1
ATOM 1896 C CA . TYR A 1 244 ? 14.095 3.102 -46.270 1.00 75.00 244 TYR A CA 1
ATOM 1897 C C . TYR A 1 244 ? 14.293 1.953 -47.252 1.00 75.00 244 TYR A C 1
ATOM 1899 O O . TYR A 1 244 ? 15.214 1.154 -47.118 1.00 75.00 244 TYR A O 1
ATOM 1907 N N . LYS A 1 245 ? 13.405 1.851 -48.242 1.00 76.06 245 LYS A N 1
ATOM 1908 C CA . LYS A 1 245 ? 13.493 0.847 -49.303 1.00 76.06 245 LYS A CA 1
ATOM 1909 C C . LYS A 1 245 ? 13.962 1.524 -50.585 1.00 76.06 245 LYS A C 1
ATOM 1911 O O . LYS A 1 245 ? 13.199 2.261 -51.206 1.00 76.06 245 LYS A O 1
ATOM 1916 N N . THR A 1 246 ? 15.201 1.269 -50.979 1.00 78.44 246 THR A N 1
ATOM 1917 C CA . THR A 1 246 ? 15.771 1.777 -52.228 1.00 78.44 246 THR A CA 1
ATOM 1918 C C . THR A 1 246 ? 15.545 0.739 -53.317 1.00 78.44 246 THR A C 1
ATOM 1920 O O . THR A 1 246 ? 16.092 -0.360 -53.266 1.00 78.44 246 THR A O 1
ATOM 1923 N N . VAL A 1 247 ? 14.708 1.065 -54.301 1.00 78.56 247 VAL A N 1
ATOM 1924 C CA . VAL A 1 247 ? 14.472 0.205 -55.467 1.00 78.56 247 VAL A CA 1
ATOM 1925 C C . VAL A 1 247 ? 15.291 0.749 -56.628 1.00 78.56 247 VAL A C 1
ATOM 1927 O O . VAL A 1 247 ? 14.933 1.758 -57.232 1.00 78.56 247 VAL A O 1
ATOM 1930 N N . THR A 1 248 ? 16.396 0.083 -56.941 1.00 77.44 248 THR A N 1
ATOM 1931 C CA . THR A 1 248 ? 17.219 0.409 -58.108 1.00 77.44 248 THR A CA 1
ATOM 1932 C C . THR A 1 248 ? 16.682 -0.367 -59.300 1.00 77.44 248 THR A C 1
ATOM 1934 O O . THR A 1 248 ? 16.672 -1.596 -59.277 1.00 77.44 248 THR A O 1
ATOM 1937 N N . THR A 1 249 ? 16.210 0.345 -60.324 1.00 74.69 249 THR A N 1
ATOM 1938 C CA . THR A 1 249 ? 15.759 -0.255 -61.590 1.00 74.69 249 THR A CA 1
ATOM 1939 C C . THR A 1 249 ? 16.890 -0.162 -62.603 1.00 74.69 249 THR A C 1
ATOM 1941 O O . THR A 1 249 ? 17.380 0.932 -62.886 1.00 74.69 249 THR A O 1
ATOM 1944 N N . TRP A 1 250 ? 17.324 -1.305 -63.115 1.00 76.94 250 TRP A N 1
ATOM 1945 C CA . TRP A 1 250 ? 18.418 -1.427 -64.067 1.00 76.94 250 TRP A CA 1
ATOM 1946 C C . TRP A 1 250 ? 17.913 -1.243 -65.502 1.00 76.94 250 TRP A C 1
ATOM 1948 O O . TRP A 1 250 ? 16.717 -1.335 -65.787 1.00 76.94 250 TRP A O 1
ATOM 1958 N N . SER A 1 251 ? 18.828 -0.968 -66.431 1.00 73.00 251 SER A N 1
ATOM 1959 C CA . SER A 1 251 ? 18.509 -0.720 -67.844 1.00 73.00 251 SER A CA 1
ATOM 1960 C C . SER A 1 251 ? 17.910 -1.929 -68.575 1.00 73.00 251 SER A C 1
ATOM 1962 O O . SER A 1 251 ? 17.369 -1.766 -69.666 1.00 73.00 251 SER A O 1
ATOM 1964 N N . ASP A 1 252 ? 17.982 -3.122 -67.983 1.00 74.06 252 ASP A N 1
ATOM 1965 C CA . ASP A 1 252 ? 17.362 -4.362 -68.459 1.00 74.06 252 ASP A CA 1
ATOM 1966 C C . ASP A 1 252 ? 15.928 -4.575 -67.924 1.00 74.06 252 ASP A C 1
ATOM 1968 O O . ASP A 1 252 ? 15.296 -5.587 -68.225 1.00 74.06 252 ASP A O 1
ATOM 1972 N N . GLY A 1 253 ? 15.402 -3.628 -67.138 1.00 69.88 253 GLY A N 1
ATOM 1973 C CA . GLY A 1 253 ? 14.084 -3.708 -66.508 1.00 69.88 253 GLY A CA 1
ATOM 1974 C C . GLY A 1 253 ? 14.052 -4.518 -65.209 1.00 69.88 253 GLY A C 1
ATOM 1975 O O . GLY A 1 253 ? 12.996 -4.607 -64.581 1.00 69.88 253 GLY A O 1
ATOM 1976 N N . SER A 1 254 ? 15.179 -5.086 -64.771 1.00 68.50 254 SER A N 1
ATOM 1977 C CA . SER A 1 254 ? 15.275 -5.750 -63.474 1.00 68.50 254 SER A CA 1
ATOM 1978 C C . SER A 1 254 ? 15.322 -4.724 -62.338 1.00 68.50 254 SER A C 1
ATOM 1980 O O . SER A 1 254 ? 15.813 -3.605 -62.492 1.00 68.50 254 SER A O 1
ATOM 1982 N N . THR A 1 255 ? 14.799 -5.090 -61.169 1.00 74.56 255 THR A N 1
ATOM 1983 C CA . THR A 1 255 ? 14.828 -4.231 -59.979 1.00 74.56 255 THR A CA 1
ATOM 1984 C C . THR A 1 255 ? 15.571 -4.920 -58.849 1.00 74.56 255 THR A C 1
ATOM 1986 O O . THR A 1 255 ? 15.171 -6.007 -58.430 1.00 74.56 255 THR A O 1
ATOM 1989 N N . THR A 1 256 ? 16.594 -4.277 -58.292 1.00 74.62 256 THR A N 1
ATOM 1990 C CA . THR A 1 256 ? 17.182 -4.685 -57.011 1.00 74.62 256 THR A CA 1
ATOM 1991 C C . THR A 1 256 ? 16.623 -3.813 -55.907 1.00 74.62 256 THR A C 1
ATOM 1993 O O . THR A 1 256 ? 16.625 -2.588 -55.992 1.00 74.62 256 THR A O 1
ATOM 1996 N N . THR A 1 257 ? 16.130 -4.464 -54.866 1.00 75.94 257 THR A N 1
ATOM 1997 C CA . THR A 1 257 ? 15.611 -3.799 -53.681 1.00 75.94 257 THR A CA 1
ATOM 1998 C C . THR A 1 257 ? 16.653 -3.881 -52.579 1.00 75.94 257 THR A C 1
ATOM 2000 O O . THR A 1 257 ? 16.989 -4.982 -52.153 1.00 75.94 257 THR A O 1
ATOM 2003 N N . ASP A 1 258 ? 17.095 -2.733 -52.085 1.00 75.75 258 ASP A N 1
ATOM 2004 C CA . ASP A 1 258 ? 17.872 -2.612 -50.856 1.00 75.75 258 ASP A CA 1
ATOM 2005 C C . ASP A 1 258 ? 16.983 -2.032 -49.748 1.00 75.75 258 ASP A C 1
ATOM 2007 O O . ASP A 1 258 ? 16.130 -1.180 -50.005 1.00 75.75 258 ASP A O 1
ATOM 2011 N N . THR A 1 259 ? 17.110 -2.544 -48.527 1.00 77.56 259 THR A N 1
ATOM 2012 C CA . THR A 1 259 ? 16.262 -2.154 -47.391 1.00 77.56 259 THR A CA 1
ATOM 2013 C C . THR A 1 259 ? 17.134 -1.742 -46.216 1.00 77.56 259 THR A C 1
ATOM 2015 O O . THR A 1 259 ? 17.715 -2.585 -45.534 1.00 77.56 259 THR A O 1
ATOM 2018 N N . ASP A 1 260 ? 17.178 -0.441 -45.950 1.00 82.12 260 ASP A N 1
ATOM 2019 C CA . ASP A 1 260 ? 17.873 0.138 -44.811 1.00 82.12 260 ASP A CA 1
ATOM 2020 C C . ASP A 1 260 ? 16.942 0.198 -43.590 1.00 82.12 260 ASP A C 1
ATOM 2022 O O . ASP A 1 260 ? 15.960 0.948 -43.540 1.00 82.12 260 ASP A O 1
ATOM 2026 N N . ASN A 1 261 ? 17.279 -0.629 -42.600 1.00 81.56 261 ASN A N 1
ATOM 2027 C CA . ASN A 1 261 ? 16.599 -0.744 -41.310 1.00 81.56 261 ASN A CA 1
ATOM 2028 C C . ASN A 1 261 ? 17.394 -0.088 -40.163 1.00 81.56 261 ASN A C 1
ATOM 2030 O O . ASN A 1 261 ? 17.086 -0.328 -38.993 1.00 81.56 261 ASN A O 1
ATOM 2034 N N . SER A 1 262 ? 18.443 0.685 -40.460 1.00 81.94 262 SER A N 1
ATOM 2035 C CA . SER A 1 262 ? 19.379 1.235 -39.468 1.00 81.94 262 SER A CA 1
ATOM 2036 C C . SER A 1 262 ? 18.681 2.008 -38.345 1.00 81.94 262 SER A C 1
ATOM 2038 O O . SER A 1 262 ? 18.962 1.765 -37.172 1.00 81.94 262 SER A O 1
ATOM 2040 N N . GLU A 1 263 ? 17.709 2.863 -38.672 1.00 79.56 263 GLU A N 1
ATOM 2041 C CA . GLU A 1 263 ? 16.933 3.644 -37.698 1.00 79.56 263 GLU A CA 1
ATOM 2042 C C . GLU A 1 263 ? 16.160 2.743 -36.716 1.00 79.56 263 GLU A C 1
ATOM 2044 O O . GLU A 1 263 ? 16.153 2.981 -35.504 1.00 79.56 263 GLU A O 1
ATOM 2049 N N . THR A 1 264 ? 15.580 1.651 -37.221 1.00 81.88 264 THR A N 1
ATOM 2050 C CA . THR A 1 264 ? 14.853 0.667 -36.405 1.00 81.88 264 THR A CA 1
ATOM 2051 C C . THR A 1 264 ? 15.804 -0.079 -35.471 1.00 81.88 264 THR A C 1
ATOM 2053 O O . THR A 1 264 ? 15.523 -0.214 -34.278 1.00 81.88 264 THR A O 1
ATOM 2056 N N . TRP A 1 265 ? 16.965 -0.509 -35.976 1.00 81.75 265 TRP A N 1
ATOM 2057 C CA . TRP A 1 265 ? 17.978 -1.196 -35.171 1.00 81.75 265 TRP A CA 1
ATOM 2058 C C . TRP A 1 265 ? 18.584 -0.298 -34.087 1.00 81.75 265 TRP A C 1
ATOM 2060 O O . TRP A 1 265 ? 18.775 -0.751 -32.957 1.00 81.75 265 TRP A O 1
ATOM 2070 N N . ILE A 1 266 ? 18.827 0.981 -34.388 1.00 84.94 266 ILE A N 1
ATOM 2071 C CA . ILE A 1 266 ? 19.326 1.962 -33.413 1.00 84.94 266 ILE A CA 1
ATOM 2072 C C . ILE A 1 266 ? 18.279 2.214 -32.318 1.00 84.94 266 ILE A C 1
ATOM 2074 O O . ILE A 1 266 ? 18.605 2.168 -31.130 1.00 84.94 266 ILE A O 1
ATOM 2078 N N . SER A 1 267 ? 17.014 2.427 -32.696 1.00 81.81 267 SER A N 1
ATOM 2079 C CA . SER A 1 267 ? 15.903 2.641 -31.755 1.00 81.81 267 SER A CA 1
ATOM 2080 C C . SER A 1 267 ? 15.703 1.441 -30.817 1.00 81.81 267 SER A C 1
ATOM 2082 O O . SER A 1 267 ? 15.540 1.596 -29.599 1.00 81.81 267 SER A O 1
ATOM 2084 N N . LEU A 1 268 ? 15.805 0.225 -31.361 1.00 85.50 268 LEU A N 1
ATOM 2085 C CA . LEU A 1 268 ? 15.718 -1.014 -30.594 1.00 85.50 268 LEU A CA 1
ATOM 2086 C C . LEU A 1 268 ? 16.895 -1.169 -29.620 1.00 85.50 268 LEU A C 1
ATOM 2088 O O . LEU A 1 268 ? 16.673 -1.504 -28.455 1.00 85.50 268 LEU A O 1
ATOM 2092 N N . ALA A 1 269 ? 18.123 -0.863 -30.049 1.00 85.56 269 ALA A N 1
ATOM 2093 C CA . ALA A 1 269 ? 19.305 -0.910 -29.190 1.00 85.56 269 ALA A CA 1
ATOM 2094 C C . ALA A 1 269 ? 19.201 0.068 -28.007 1.00 85.56 269 ALA A C 1
ATOM 2096 O O . ALA A 1 269 ? 19.423 -0.326 -26.861 1.00 85.56 269 ALA A O 1
ATOM 2097 N N . ILE A 1 270 ? 18.793 1.320 -28.252 1.00 86.62 270 ILE A N 1
ATOM 2098 C CA . ILE A 1 270 ? 18.593 2.324 -27.192 1.00 86.62 270 ILE A CA 1
ATOM 2099 C C . ILE A 1 270 ? 17.518 1.858 -26.207 1.00 86.62 270 ILE A C 1
ATOM 2101 O O . ILE A 1 270 ? 17.722 1.900 -24.992 1.00 86.62 270 ILE A O 1
ATOM 2105 N N . THR A 1 271 ? 16.387 1.370 -26.720 1.00 85.75 271 THR A N 1
ATOM 2106 C CA . THR A 1 271 ? 15.289 0.878 -25.880 1.00 85.75 271 THR A CA 1
ATOM 2107 C C . THR A 1 271 ? 15.732 -0.298 -25.020 1.00 85.75 271 THR A C 1
ATOM 2109 O O . THR A 1 271 ? 15.429 -0.330 -23.827 1.00 85.75 271 THR A O 1
ATOM 2112 N N . PHE A 1 272 ? 16.496 -1.233 -25.587 1.00 86.25 272 PHE A N 1
ATOM 2113 C CA . PHE A 1 272 ? 17.032 -2.368 -24.846 1.00 86.25 272 PHE A CA 1
ATOM 2114 C C . PHE A 1 272 ? 18.008 -1.930 -23.747 1.00 86.25 272 PHE A C 1
ATOM 2116 O O . PHE A 1 272 ? 17.911 -2.423 -22.626 1.00 86.25 272 PHE A O 1
ATOM 2123 N N . ILE A 1 273 ? 18.890 -0.961 -24.015 1.00 87.88 273 ILE A N 1
ATOM 2124 C CA . ILE A 1 273 ? 19.817 -0.416 -23.009 1.00 87.88 273 ILE A CA 1
ATOM 2125 C C . ILE A 1 273 ? 19.049 0.217 -21.842 1.00 87.88 273 ILE A C 1
ATOM 2127 O O . ILE A 1 273 ? 19.352 -0.060 -20.679 1.00 87.88 273 ILE A O 1
ATOM 2131 N N . VAL A 1 274 ? 18.029 1.034 -22.124 1.00 86.75 274 VAL A N 1
ATOM 2132 C CA . VAL A 1 274 ? 17.218 1.663 -21.068 1.00 86.75 274 VAL A CA 1
ATOM 2133 C C . VAL A 1 274 ? 16.418 0.615 -20.290 1.00 86.75 274 VAL A C 1
ATOM 2135 O O . VAL A 1 274 ? 16.367 0.666 -19.0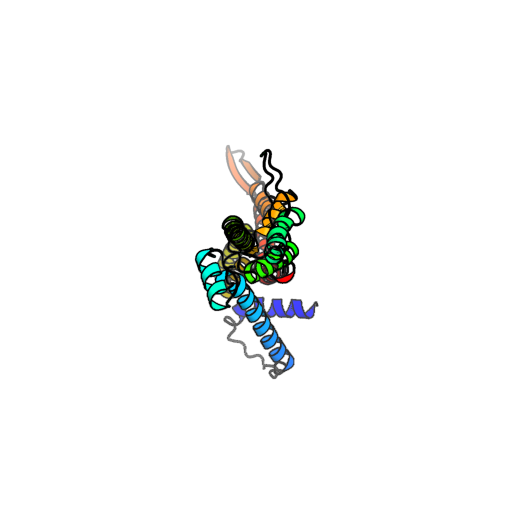60 1.00 86.75 274 VAL A O 1
ATOM 2138 N N . ALA A 1 275 ? 15.835 -0.366 -20.979 1.00 86.50 275 ALA A N 1
ATOM 2139 C CA . ALA A 1 275 ?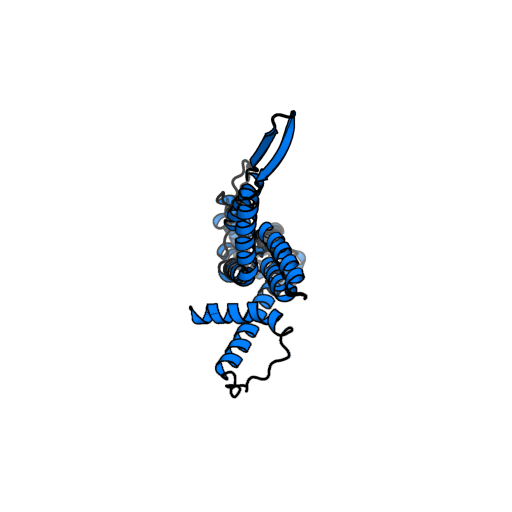 15.123 -1.478 -20.357 1.00 86.50 275 ALA A CA 1
ATOM 2140 C C . ALA A 1 275 ? 16.038 -2.300 -19.437 1.00 86.50 275 ALA A C 1
ATOM 2142 O O . ALA A 1 275 ? 15.659 -2.611 -18.306 1.00 86.50 275 ALA A O 1
ATOM 2143 N N . ALA A 1 276 ? 17.257 -2.601 -19.893 1.00 84.38 276 ALA A N 1
ATOM 2144 C CA . ALA A 1 276 ? 18.269 -3.304 -19.118 1.00 84.38 276 ALA A CA 1
ATOM 2145 C C . ALA A 1 276 ? 18.671 -2.511 -17.873 1.00 84.38 276 ALA A C 1
ATOM 2147 O O . ALA A 1 276 ? 18.717 -3.068 -16.776 1.00 84.38 276 ALA A O 1
ATOM 2148 N N . PHE A 1 277 ? 18.861 -1.196 -18.011 1.00 85.94 277 PHE A N 1
ATOM 2149 C CA . PHE A 1 277 ? 19.121 -0.314 -16.878 1.00 85.94 277 PHE A CA 1
ATOM 2150 C C . PHE A 1 277 ? 17.976 -0.378 -15.856 1.00 85.94 277 PHE A C 1
ATOM 2152 O O . PHE A 1 277 ? 18.207 -0.650 -14.681 1.00 85.94 277 PHE A O 1
ATOM 2159 N N . ILE A 1 278 ? 16.722 -0.221 -16.287 1.00 85.94 278 ILE A N 1
ATOM 2160 C CA . ILE A 1 278 ? 15.558 -0.301 -15.389 1.00 85.94 278 ILE A CA 1
ATOM 2161 C C . ILE A 1 278 ? 15.483 -1.663 -14.683 1.00 85.94 278 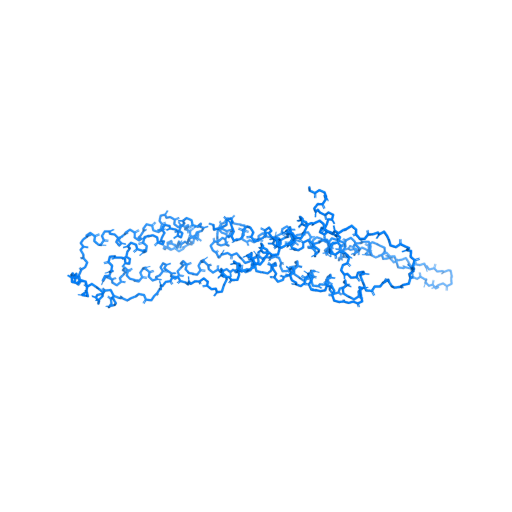ILE A C 1
ATOM 2163 O O . ILE A 1 278 ? 15.218 -1.707 -13.481 1.00 85.94 278 ILE A O 1
ATOM 2167 N N . ALA A 1 279 ? 15.734 -2.762 -15.398 1.00 83.50 279 ALA A N 1
ATOM 2168 C CA . ALA A 1 279 ? 15.693 -4.110 -14.837 1.00 83.50 279 ALA A CA 1
ATOM 2169 C C . ALA A 1 279 ? 16.795 -4.349 -13.790 1.00 83.50 279 ALA A C 1
ATOM 2171 O O . ALA A 1 279 ? 16.514 -4.894 -12.724 1.00 83.50 279 ALA A O 1
ATOM 2172 N N . VAL A 1 280 ? 18.026 -3.893 -14.042 1.00 80.38 280 VAL A N 1
ATOM 2173 C CA . VAL A 1 280 ? 19.139 -4.003 -13.079 1.00 80.38 280 VAL A CA 1
ATOM 2174 C C . VAL A 1 280 ? 18.890 -3.132 -11.843 1.00 80.38 280 VAL A C 1
ATOM 2176 O O . VAL A 1 280 ? 19.149 -3.555 -10.717 1.00 80.38 280 VAL A O 1
ATOM 2179 N N . PHE A 1 281 ? 18.316 -1.940 -12.022 1.00 85.19 281 PHE A N 1
ATOM 2180 C CA . PHE A 1 281 ? 17.996 -1.021 -10.925 1.00 85.19 281 PHE A CA 1
ATOM 2181 C C . PHE A 1 281 ? 16.639 -1.286 -10.256 1.00 85.19 281 PHE A C 1
ATOM 2183 O O . PHE A 1 281 ? 16.209 -0.507 -9.399 1.00 85.19 281 PHE A O 1
ATOM 2190 N N . LEU A 1 282 ? 15.977 -2.404 -10.568 1.00 87.00 282 LEU A N 1
ATOM 2191 C CA . LEU A 1 282 ? 14.660 -2.731 -10.025 1.00 87.00 282 LEU A CA 1
ATOM 2192 C C . LEU A 1 282 ? 14.658 -2.830 -8.494 1.00 87.00 282 LEU A C 1
ATOM 2194 O O . LEU A 1 282 ? 13.697 -2.418 -7.847 1.00 87.00 282 LEU A O 1
ATOM 2198 N N . TRP A 1 283 ? 15.761 -3.283 -7.899 1.00 82.62 283 TRP A N 1
ATOM 2199 C CA . TRP A 1 283 ? 15.953 -3.296 -6.447 1.00 82.62 283 TRP A CA 1
ATOM 2200 C C . TRP A 1 283 ? 15.899 -1.894 -5.829 1.00 82.62 283 TRP A C 1
ATOM 2202 O O . TRP A 1 283 ? 15.215 -1.683 -4.827 1.00 82.62 283 TRP A O 1
ATOM 2212 N N . ALA A 1 284 ? 16.545 -0.907 -6.455 1.00 85.00 284 ALA A N 1
ATOM 2213 C CA . ALA A 1 284 ? 16.510 0.480 -5.993 1.00 85.00 284 ALA A CA 1
ATOM 2214 C C . ALA A 1 284 ? 15.109 1.090 -6.154 1.00 85.00 284 ALA A C 1
ATOM 2216 O O . ALA A 1 284 ? 14.602 1.748 -5.245 1.00 85.00 284 ALA A O 1
ATOM 2217 N N . ILE A 1 285 ? 14.443 0.816 -7.281 1.00 87.44 285 ILE A N 1
ATOM 2218 C CA . ILE A 1 285 ? 13.057 1.246 -7.528 1.00 87.44 285 ILE A CA 1
ATOM 2219 C C . ILE A 1 285 ? 12.109 0.640 -6.482 1.00 87.44 285 ILE A C 1
ATOM 2221 O O . ILE A 1 285 ? 11.203 1.317 -5.983 1.00 87.44 285 ILE A O 1
ATOM 2225 N N . SER A 1 286 ? 12.333 -0.622 -6.122 1.00 88.25 286 SER A N 1
ATOM 2226 C CA . SER A 1 286 ? 11.568 -1.316 -5.089 1.00 88.25 286 SER A CA 1
ATOM 2227 C C . SER A 1 286 ? 11.784 -0.689 -3.720 1.00 88.25 286 SER A C 1
ATOM 2229 O O . SER A 1 286 ? 10.810 -0.433 -3.021 1.00 88.25 286 SER A O 1
ATOM 2231 N N . LEU A 1 287 ? 13.022 -0.342 -3.360 1.00 87.81 287 LEU A N 1
ATOM 2232 C CA . LEU A 1 287 ? 13.315 0.333 -2.095 1.00 87.81 287 LEU A CA 1
ATOM 2233 C C . LEU A 1 287 ? 12.632 1.705 -2.000 1.00 87.81 287 LEU A C 1
ATOM 2235 O O . LEU A 1 287 ? 12.013 2.015 -0.985 1.00 87.81 287 LEU A O 1
ATOM 2239 N N . ILE A 1 288 ? 12.677 2.508 -3.068 1.00 88.62 288 ILE A N 1
ATOM 2240 C CA . ILE A 1 288 ? 11.978 3.804 -3.122 1.00 88.62 288 ILE A CA 1
ATOM 2241 C C . ILE A 1 288 ? 10.466 3.602 -2.960 1.00 88.62 288 ILE A C 1
ATOM 2243 O O . ILE A 1 288 ? 9.807 4.333 -2.217 1.00 88.62 288 ILE A O 1
ATOM 2247 N N . SER A 1 289 ? 9.911 2.594 -3.637 1.00 89.25 289 SER A N 1
ATOM 2248 C CA . SER A 1 289 ? 8.487 2.259 -3.547 1.00 89.25 289 SER A CA 1
ATOM 2249 C C . SER A 1 289 ? 8.108 1.808 -2.137 1.00 89.25 289 SER A C 1
ATOM 2251 O O . SER A 1 289 ? 7.089 2.262 -1.617 1.00 89.25 289 SER A O 1
ATOM 2253 N N . TYR A 1 290 ? 8.960 1.005 -1.494 1.00 90.88 290 TYR A N 1
ATOM 2254 C CA . TYR A 1 290 ? 8.795 0.552 -0.119 1.00 90.88 290 TYR A CA 1
ATOM 2255 C C . TYR A 1 290 ? 8.782 1.728 0.857 1.00 90.88 290 TYR A C 1
ATOM 2257 O O . TYR A 1 290 ? 7.799 1.907 1.571 1.00 90.88 290 TYR A O 1
ATOM 2265 N N . VAL A 1 291 ? 9.817 2.575 0.841 1.00 89.25 291 VAL A N 1
ATOM 2266 C CA . VAL A 1 291 ? 9.909 3.744 1.732 1.00 89.25 291 VAL A CA 1
ATOM 2267 C C . VAL A 1 291 ? 8.665 4.612 1.587 1.00 89.25 291 VAL A C 1
ATOM 2269 O O . VAL A 1 291 ? 8.019 4.955 2.573 1.00 89.25 291 VAL A O 1
ATOM 2272 N N . ARG A 1 292 ? 8.254 4.899 0.350 1.00 86.88 292 ARG A N 1
ATOM 2273 C CA . ARG A 1 292 ? 7.051 5.691 0.099 1.00 86.88 292 ARG A CA 1
ATOM 2274 C C . ARG A 1 292 ? 5.788 5.027 0.655 1.00 86.88 292 ARG A C 1
ATOM 2276 O O . ARG A 1 292 ? 4.998 5.693 1.309 1.00 86.88 292 ARG A O 1
ATOM 2283 N N . ASN A 1 293 ? 5.580 3.742 0.375 1.00 89.25 293 ASN A N 1
ATOM 2284 C CA . ASN A 1 293 ? 4.304 3.068 0.620 1.00 89.25 293 ASN A CA 1
ATOM 2285 C C . ASN A 1 293 ? 4.139 2.494 2.036 1.00 89.25 293 ASN A C 1
ATOM 2287 O O . ASN A 1 293 ? 3.006 2.293 2.481 1.00 89.25 293 ASN A O 1
ATOM 2291 N N . TYR A 1 294 ? 5.243 2.200 2.719 1.00 87.94 294 TYR A N 1
ATOM 2292 C CA . TYR A 1 294 ? 5.257 1.557 4.035 1.00 87.94 294 TYR A CA 1
ATOM 2293 C C . TYR A 1 294 ? 5.797 2.462 5.135 1.00 87.94 294 TYR A C 1
ATOM 2295 O O . TYR A 1 294 ? 5.458 2.220 6.284 1.00 87.94 294 TYR A O 1
ATOM 2303 N N . TRP A 1 295 ? 6.592 3.488 4.807 1.00 84.31 295 TRP A N 1
ATOM 2304 C CA . TRP A 1 295 ? 7.211 4.352 5.818 1.00 84.31 295 TRP A CA 1
ATOM 2305 C C . TRP A 1 295 ? 6.826 5.834 5.725 1.00 84.31 295 TRP A C 1
ATOM 2307 O O . TRP A 1 295 ? 6.862 6.531 6.722 1.00 84.31 295 TRP A O 1
ATOM 2317 N N . LEU A 1 296 ? 6.458 6.362 4.554 1.00 82.19 296 LEU A N 1
ATOM 2318 C CA . LEU A 1 296 ? 5.977 7.753 4.467 1.00 82.19 296 LEU A CA 1
ATOM 2319 C C . LEU A 1 296 ? 4.462 7.872 4.641 1.00 82.19 296 LEU A C 1
ATOM 2321 O O . LEU A 1 296 ? 3.958 8.939 4.991 1.00 82.19 296 LEU A O 1
ATOM 2325 N N . TYR A 1 297 ? 3.721 6.802 4.355 1.00 75.00 297 TYR A N 1
ATOM 2326 C CA . TYR A 1 297 ? 2.265 6.771 4.521 1.00 75.00 297 TYR A CA 1
ATOM 2327 C C . TYR A 1 297 ? 1.814 6.177 5.866 1.00 75.00 297 TYR A C 1
ATOM 2329 O O . TYR A 1 297 ? 0.614 6.187 6.140 1.00 75.00 297 TYR A O 1
ATOM 2337 N N . PHE A 1 298 ? 2.760 5.732 6.699 1.00 66.12 298 PHE A N 1
ATOM 2338 C CA . PHE A 1 298 ? 2.582 5.256 8.073 1.00 66.12 298 PHE A CA 1
ATOM 2339 C C . PHE A 1 298 ? 3.628 5.918 8.957 1.00 66.12 298 PHE A C 1
ATOM 2341 O O . PHE A 1 298 ? 3.273 6.300 10.090 1.00 66.12 298 PHE A O 1
#

pLDDT: mean 80.14, std 15.84, range [27.69, 95.56]